Protein AF-X1CBN7-F1 (afdb_monomer)

Solvent-accessible surface area (backbone atoms only — not comparable to full-atom values): 16015 Å² total; per-residue (Å²): 115,59,46,69,67,60,44,50,51,28,45,76,69,66,39,45,84,63,24,50,60,50,42,51,58,36,41,55,52,32,34,72,73,62,30,77,88,26,56,74,30,20,51,42,36,32,53,46,13,53,43,28,44,74,72,65,39,55,64,64,14,49,58,26,35,69,60,13,46,65,47,47,59,77,43,40,75,62,33,66,76,33,68,71,52,33,54,51,51,49,51,50,52,54,53,49,42,48,54,32,48,58,32,50,78,65,73,34,32,76,83,69,72,45,61,35,65,66,52,42,53,39,55,52,52,65,62,61,47,71,62,64,42,56,63,49,39,57,48,48,52,52,56,27,72,76,34,69,75,49,34,55,49,53,49,54,38,52,54,39,51,52,52,43,53,53,50,49,52,52,50,54,52,51,59,38,51,57,79,91,75,43,56,68,66,65,48,48,53,48,46,52,51,42,54,51,46,52,54,55,38,48,54,48,50,52,49,43,39,72,77,37,44,70,58,38,50,65,71,59,66,74,70,79,51,67,73,62,52,22,75,74,40,54,88,93,36,63,51,76,47,80,50,61,41,81,62,35,24,40,36,39,42,42,37,28,68,78,79,67,48,73,47,78,43,92,37,17,40,69,54,51,50,50,54,53,53,51,54,52,51,62,64,50,64,72,64,70,73,79,77,79,82,128

Structure (mmCIF, N/CA/C/O backbone):
data_AF-X1CBN7-F1
#
_entry.id   AF-X1CBN7-F1
#
loop_
_atom_site.group_PDB
_atom_site.id
_atom_site.type_symbol
_atom_site.label_atom_id
_atom_site.label_alt_id
_atom_site.label_comp_id
_atom_site.label_asym_id
_atom_site.label_entity_id
_atom_site.label_seq_id
_atom_site.pdbx_PDB_ins_code
_atom_site.Cartn_x
_atom_site.Cartn_y
_atom_site.Cartn_z
_atom_site.occupancy
_atom_site.B_iso_or_equiv
_atom_site.auth_seq_id
_atom_site.auth_comp_id
_atom_site.auth_asym_id
_atom_site.auth_atom_id
_atom_site.pdbx_PDB_model_num
ATOM 1 N N . GLU A 1 1 ? -8.132 0.099 23.638 1.00 56.78 1 GLU A N 1
ATOM 2 C CA . GLU A 1 1 ? -9.195 -0.156 22.626 1.00 56.78 1 GLU A CA 1
ATOM 3 C C . GLU A 1 1 ? -8.818 0.257 21.199 1.00 56.78 1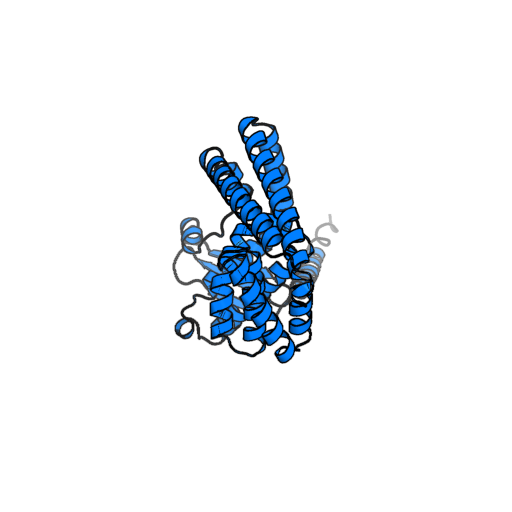 GLU A C 1
ATOM 5 O O . GLU A 1 1 ? -9.192 -0.437 20.266 1.00 56.78 1 GLU A O 1
ATOM 10 N N . LEU A 1 2 ? -8.055 1.337 20.992 1.00 78.00 2 LEU A N 1
ATOM 11 C CA . LEU A 1 2 ? -7.771 1.891 19.654 1.00 78.00 2 LEU A CA 1
ATOM 12 C C . LEU A 1 2 ? -6.494 1.327 19.002 1.00 78.00 2 LEU A C 1
ATOM 14 O O . LEU A 1 2 ? -5.752 2.053 18.340 1.00 78.00 2 LEU A O 1
ATOM 18 N N . ASN A 1 3 ? -6.212 0.040 19.223 1.00 83.88 3 ASN A N 1
ATOM 19 C CA . ASN A 1 3 ? -5.026 -0.616 18.675 1.00 83.88 3 ASN A CA 1
ATOM 20 C C . ASN A 1 3 ? -5.316 -1.142 17.247 1.00 83.88 3 ASN A C 1
ATOM 22 O O . ASN A 1 3 ? -6.212 -1.980 17.100 1.00 83.88 3 ASN A O 1
ATOM 26 N N . PRO A 1 4 ? -4.550 -0.719 16.218 1.00 88.50 4 PRO A N 1
ATOM 27 C CA . PRO A 1 4 ? -4.668 -1.219 14.844 1.00 88.50 4 PRO A CA 1
ATOM 28 C C . PRO A 1 4 ? -4.615 -2.748 14.713 1.00 88.50 4 PRO A C 1
ATOM 30 O O . PRO A 1 4 ? -5.284 -3.310 13.850 1.00 88.50 4 PRO A O 1
ATOM 33 N N . ASP A 1 5 ? -3.857 -3.435 15.573 1.00 88.06 5 ASP A N 1
ATOM 34 C CA . ASP A 1 5 ? -3.747 -4.898 15.549 1.00 88.06 5 ASP A CA 1
ATOM 35 C C . ASP A 1 5 ? -5.071 -5.577 15.914 1.00 88.06 5 ASP A C 1
ATOM 37 O O . ASP A 1 5 ? -5.473 -6.539 15.265 1.00 88.06 5 ASP A O 1
ATOM 41 N N . ILE A 1 6 ? -5.794 -5.042 16.903 1.00 90.25 6 ILE A N 1
ATOM 42 C CA . ILE A 1 6 ? -7.109 -5.567 17.302 1.00 90.25 6 ILE A CA 1
ATOM 43 C C . ILE A 1 6 ? -8.115 -5.370 16.166 1.00 90.25 6 ILE A C 1
ATOM 45 O O . ILE A 1 6 ? -8.866 -6.286 15.838 1.00 90.25 6 ILE A O 1
ATOM 49 N N . MET A 1 7 ? -8.097 -4.197 15.528 1.00 93.44 7 MET A N 1
ATOM 50 C CA . MET A 1 7 ? -8.965 -3.903 14.384 1.00 93.44 7 MET A CA 1
ATOM 51 C C . MET A 1 7 ? -8.688 -4.862 13.225 1.00 93.44 7 MET A C 1
ATOM 53 O O . MET A 1 7 ? -9.620 -5.441 12.673 1.00 93.44 7 MET A O 1
ATOM 57 N N . LEU A 1 8 ? -7.413 -5.089 12.896 1.00 93.38 8 LEU A N 1
ATOM 58 C CA . LEU A 1 8 ? -7.022 -6.034 11.853 1.00 93.38 8 LEU A CA 1
ATOM 59 C C . LEU A 1 8 ? -7.478 -7.464 12.173 1.00 93.38 8 LEU A C 1
ATOM 61 O O . LEU A 1 8 ? -7.977 -8.153 11.285 1.00 93.38 8 LEU A O 1
ATOM 65 N N . LEU A 1 9 ? -7.341 -7.904 13.427 1.00 93.31 9 LEU A N 1
ATOM 66 C CA . LEU A 1 9 ? -7.805 -9.223 13.865 1.00 93.31 9 LEU A CA 1
ATOM 67 C C . LEU A 1 9 ? -9.323 -9.373 13.718 1.00 93.31 9 LEU A C 1
ATOM 69 O O . LEU A 1 9 ? -9.775 -10.394 13.206 1.00 93.31 9 LEU A O 1
ATOM 73 N N . LEU A 1 10 ? -10.109 -8.360 14.102 1.00 95.19 10 LEU A N 1
ATOM 74 C CA . LEU A 1 10 ? -11.565 -8.371 13.915 1.00 95.19 10 LEU A CA 1
ATOM 75 C C . LEU A 1 10 ? -11.944 -8.463 12.433 1.00 95.19 10 LEU A C 1
ATOM 77 O O . LEU A 1 10 ? -12.804 -9.268 12.078 1.00 95.19 10 LEU A O 1
ATOM 81 N N . ILE A 1 11 ? -11.263 -7.704 11.565 1.00 95.56 11 ILE A N 1
ATOM 82 C CA . ILE A 1 11 ? -11.480 -7.763 10.112 1.00 95.56 11 ILE A CA 1
ATOM 83 C C . ILE A 1 11 ? -11.175 -9.167 9.580 1.00 95.56 11 ILE A C 1
ATOM 85 O O . ILE A 1 11 ? -11.999 -9.754 8.883 1.00 95.56 11 ILE A O 1
ATOM 89 N N . LYS A 1 12 ? -10.013 -9.733 9.930 1.00 92.69 12 LYS A N 1
ATOM 90 C CA . LYS A 1 12 ? -9.603 -11.071 9.472 1.00 92.69 12 LYS A CA 1
ATOM 91 C C . LYS A 1 12 ? -10.491 -12.188 10.030 1.00 92.69 12 LYS A C 1
ATOM 93 O O . LYS A 1 12 ? -10.646 -13.208 9.369 1.00 92.69 12 LYS A O 1
ATOM 98 N N . ALA A 1 13 ? -11.110 -11.984 11.191 1.00 95.19 13 ALA A N 1
ATOM 99 C CA . ALA A 1 13 ? -12.108 -12.887 11.760 1.00 95.19 13 ALA A CA 1
ATOM 100 C C . ALA A 1 13 ? -13.518 -12.716 11.155 1.00 95.19 13 ALA A C 1
ATOM 102 O O . ALA A 1 13 ? -14.444 -13.397 11.586 1.00 95.19 13 ALA A O 1
ATOM 103 N N . GLY A 1 14 ? -13.716 -11.792 10.205 1.00 95.12 14 GLY A N 1
ATOM 104 C CA . GLY A 1 14 ? -15.027 -11.506 9.614 1.00 95.12 14 GLY A CA 1
ATOM 105 C C . GLY A 1 14 ? -15.990 -10.755 10.542 1.00 95.12 14 GLY A C 1
ATOM 106 O O . GLY A 1 14 ? -17.154 -10.569 10.199 1.00 95.12 14 GLY A O 1
ATOM 107 N N . ARG A 1 15 ? -15.522 -10.271 11.699 1.00 96.81 15 ARG A N 1
ATOM 108 C CA . ARG A 1 15 ? -16.315 -9.525 12.694 1.00 96.81 15 ARG A CA 1
ATOM 109 C C . ARG A 1 15 ? -16.403 -8.045 12.310 1.00 96.81 15 ARG A C 1
ATOM 111 O O . ARG A 1 15 ? -15.990 -7.153 13.052 1.00 96.81 15 ARG A O 1
ATOM 118 N N . LEU A 1 16 ? -16.903 -7.782 11.103 1.00 96.00 16 LEU A N 1
ATOM 119 C CA . LEU A 1 16 ? -16.859 -6.461 10.463 1.00 96.00 16 LEU A CA 1
ATOM 120 C C . LEU A 1 16 ? -17.743 -5.424 11.171 1.00 96.00 16 LEU A C 1
ATOM 122 O O . LEU A 1 16 ? -17.411 -4.238 11.182 1.00 96.00 16 LEU A O 1
ATOM 126 N N . ASP A 1 17 ? -18.849 -5.864 11.772 1.00 93.94 17 ASP A N 1
ATOM 127 C CA . ASP A 1 17 ? -19.764 -4.998 12.527 1.00 93.94 17 ASP A CA 1
ATOM 128 C C . ASP A 1 17 ? -19.188 -4.549 13.871 1.00 93.94 17 ASP A C 1
ATOM 130 O O . ASP A 1 17 ? -19.546 -3.486 14.367 1.00 93.94 17 ASP A O 1
ATOM 134 N N . GLU A 1 18 ? -18.228 -5.298 14.415 1.00 93.94 18 GLU A N 1
ATOM 135 C CA . GLU A 1 18 ? -17.473 -4.900 15.605 1.00 93.94 18 GLU A CA 1
ATOM 136 C C . GLU A 1 18 ? -16.243 -4.060 15.243 1.00 93.94 18 GLU A C 1
ATOM 138 O O . GLU A 1 18 ? -15.880 -3.131 15.965 1.00 93.94 18 GLU A O 1
ATOM 143 N N . ALA A 1 19 ? -15.612 -4.348 14.101 1.00 95.31 19 ALA A N 1
ATOM 144 C CA . ALA A 1 19 ? -14.450 -3.606 13.626 1.00 95.31 19 ALA A CA 1
ATOM 145 C C . ALA A 1 19 ? -14.796 -2.150 13.272 1.00 95.31 19 ALA A C 1
ATOM 147 O O . ALA A 1 19 ? -14.081 -1.230 13.671 1.00 95.31 19 ALA A O 1
ATOM 148 N N . LEU A 1 20 ? -15.886 -1.923 12.530 1.00 93.88 20 LEU A N 1
ATOM 149 C CA . LEU A 1 20 ? -16.183 -0.611 11.948 1.00 93.88 20 LEU A CA 1
ATOM 150 C C . LEU A 1 20 ? -16.416 0.505 12.992 1.00 93.88 20 LEU A C 1
ATOM 152 O O . LEU A 1 20 ? -15.856 1.591 12.806 1.00 93.88 20 LEU A O 1
ATOM 156 N N . PRO A 1 21 ? -17.159 0.289 14.099 1.00 93.56 21 PRO A N 1
ATOM 157 C CA . PRO A 1 21 ? -17.297 1.292 15.156 1.00 93.56 21 PRO A CA 1
ATOM 158 C C . PRO A 1 21 ? -15.964 1.620 15.838 1.00 93.56 21 PRO A C 1
ATOM 160 O O . PRO A 1 21 ? -15.652 2.792 16.053 1.00 93.56 21 PRO A O 1
ATOM 163 N N . LEU A 1 22 ? -15.138 0.602 16.118 1.00 93.12 22 LEU A N 1
ATOM 164 C CA . LEU A 1 22 ? -13.814 0.790 16.721 1.00 93.12 22 LEU A CA 1
ATOM 165 C C . LEU A 1 22 ? -12.880 1.584 15.802 1.00 93.12 22 LEU A C 1
ATOM 167 O O . LEU A 1 22 ? -12.202 2.505 16.258 1.00 93.12 22 LEU A O 1
ATOM 171 N N . ILE A 1 23 ? -12.879 1.262 14.507 1.00 95.75 23 ILE A N 1
ATOM 172 C CA . ILE A 1 23 ? -12.106 1.974 13.484 1.00 95.75 23 ILE A CA 1
ATOM 173 C C . ILE A 1 23 ? -12.593 3.417 13.345 1.00 95.75 23 ILE A C 1
ATOM 175 O O . ILE A 1 23 ? -11.772 4.321 13.232 1.00 95.75 23 ILE A O 1
ATOM 179 N N . SER A 1 24 ? -13.905 3.657 13.391 1.00 94.62 24 SER A N 1
ATOM 180 C CA . SER A 1 24 ? -14.473 5.008 13.279 1.00 94.62 24 SER A CA 1
ATOM 181 C C . SER A 1 24 ? -14.059 5.887 14.461 1.00 94.62 24 SER A C 1
ATOM 183 O O . SER A 1 24 ? -13.507 6.967 14.250 1.00 94.62 24 SER A O 1
ATOM 185 N N . LYS A 1 25 ? -14.191 5.374 15.693 1.00 92.88 25 LYS A N 1
ATOM 186 C CA . LYS A 1 25 ? -13.717 6.041 16.918 1.00 92.88 25 LYS A CA 1
ATOM 187 C C . LYS A 1 25 ? -12.208 6.305 16.872 1.00 92.88 25 LYS A C 1
ATOM 189 O O . LYS A 1 25 ? -11.743 7.387 17.224 1.00 92.88 25 LYS A O 1
ATOM 194 N N . ALA A 1 26 ? -11.423 5.329 16.410 1.00 92.25 26 ALA A N 1
ATOM 195 C CA . ALA A 1 26 ? -9.984 5.507 16.245 1.00 92.25 26 ALA A CA 1
ATOM 196 C C . ALA A 1 26 ? -9.663 6.579 15.204 1.00 92.25 26 ALA A C 1
ATOM 198 O O . ALA A 1 26 ? -8.796 7.415 15.437 1.00 92.25 26 ALA A O 1
ATOM 199 N N . LEU A 1 27 ? -10.373 6.596 14.079 1.00 94.19 27 LEU A N 1
ATOM 200 C CA . LEU A 1 27 ? -10.124 7.544 13.006 1.00 94.19 27 LEU A CA 1
ATOM 201 C C . LEU A 1 27 ? -10.387 8.985 13.449 1.00 94.19 27 LEU A C 1
ATOM 203 O O . LEU A 1 27 ? -9.607 9.867 13.103 1.00 94.19 27 LEU A O 1
ATOM 207 N N . GLU A 1 28 ? -11.443 9.230 14.222 1.00 92.56 28 GLU A N 1
ATOM 208 C CA . GLU A 1 28 ? -11.735 10.549 14.798 1.00 92.56 28 GLU A CA 1
ATOM 209 C C . GLU A 1 28 ? -10.614 11.028 15.725 1.00 92.56 28 GLU A C 1
ATOM 211 O O . GLU A 1 28 ? -10.110 12.145 15.567 1.00 92.56 28 GLU A O 1
ATOM 216 N N . ASN A 1 29 ? -10.145 10.158 16.622 1.00 89.19 29 ASN A N 1
ATOM 217 C CA . ASN A 1 29 ? -9.039 10.481 17.520 1.00 89.19 29 ASN A CA 1
ATOM 218 C C . ASN A 1 29 ? -7.747 10.742 16.742 1.00 89.19 29 ASN A C 1
ATOM 220 O O . ASN A 1 29 ? -7.075 11.749 16.958 1.00 89.19 29 ASN A O 1
ATOM 224 N N . TYR A 1 30 ? -7.406 9.873 15.793 1.00 91.12 30 TYR A N 1
ATOM 225 C CA . TYR A 1 30 ? -6.171 10.011 15.027 1.00 91.12 30 TYR A CA 1
ATOM 226 C C . TYR A 1 30 ? -6.204 11.252 14.126 1.00 91.12 30 TYR A C 1
ATOM 228 O O . TYR A 1 30 ? -5.198 11.951 14.019 1.00 91.12 30 TYR A O 1
ATOM 236 N N . LYS A 1 31 ? -7.359 11.597 13.544 1.00 92.62 31 LYS A N 1
ATOM 237 C CA . LYS A 1 31 ? -7.531 12.858 12.808 1.00 92.62 31 LYS A CA 1
ATOM 238 C C . LYS A 1 31 ? -7.367 14.074 13.712 1.00 92.62 31 LYS A C 1
ATOM 240 O O . LYS A 1 31 ? -6.667 15.001 13.321 1.00 92.62 31 LYS A O 1
ATOM 245 N N . THR A 1 32 ? -7.971 14.055 14.899 1.00 89.38 32 THR A N 1
ATOM 246 C CA . THR A 1 32 ? -7.895 15.160 15.866 1.00 89.38 32 THR A CA 1
ATOM 247 C C . THR A 1 32 ? -6.461 15.407 16.321 1.00 89.38 32 THR A C 1
ATOM 249 O O . THR A 1 32 ? -5.989 16.540 16.303 1.00 89.38 32 THR A O 1
ATOM 252 N N . PHE A 1 33 ? -5.744 14.346 16.688 1.00 85.00 33 PHE A N 1
ATOM 253 C CA . PHE A 1 33 ? -4.394 14.471 17.228 1.00 85.00 33 PHE A CA 1
ATOM 254 C C . PHE A 1 33 ? -3.336 14.647 16.135 1.00 85.00 33 PHE A C 1
ATOM 256 O O . PHE A 1 33 ? -2.484 15.530 16.233 1.00 85.00 33 PHE A O 1
ATOM 263 N N . PHE A 1 34 ? -3.372 13.840 15.074 1.00 86.12 34 PHE A N 1
ATOM 264 C CA . PHE A 1 34 ? -2.290 13.797 14.089 1.00 86.12 34 PHE A CA 1
ATOM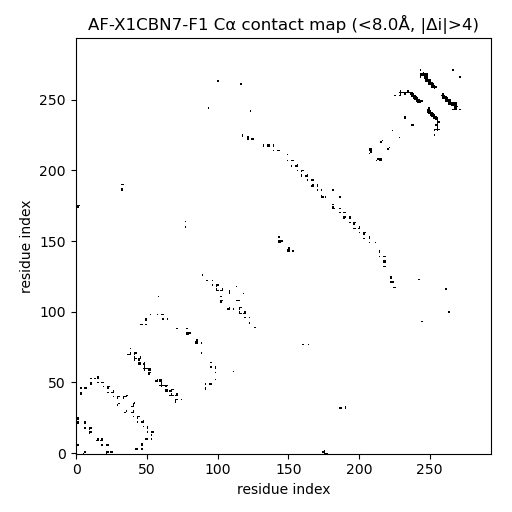 265 C C . PHE A 1 34 ? -2.588 14.524 12.773 1.00 86.12 34 PHE A C 1
ATOM 267 O O . PHE A 1 34 ? -1.649 14.888 12.059 1.00 86.12 34 PHE A O 1
ATOM 274 N N . GLY A 1 35 ? -3.862 14.734 12.439 1.00 89.31 35 GLY A N 1
ATOM 275 C CA . GLY A 1 35 ? -4.298 15.232 11.135 1.00 89.31 35 GLY A CA 1
ATOM 276 C C . GLY A 1 35 ? -4.467 14.130 10.081 1.00 89.31 35 GLY A C 1
ATOM 277 O O . GLY A 1 35 ? -4.098 12.970 10.283 1.00 89.31 35 GLY A O 1
ATOM 278 N N . VAL A 1 36 ? -5.050 14.499 8.937 1.00 89.00 36 VAL A N 1
ATOM 279 C CA . VAL A 1 36 ? -5.427 13.564 7.857 1.00 89.00 36 VAL A CA 1
ATOM 280 C C . VAL A 1 36 ? -4.233 13.006 7.078 1.00 89.00 36 VAL A C 1
ATOM 282 O O . VAL A 1 36 ? -4.257 11.842 6.697 1.00 89.00 36 VAL A O 1
ATOM 285 N N . ASP A 1 37 ? -3.161 13.785 6.931 1.00 88.38 37 ASP A N 1
ATOM 286 C CA . ASP A 1 37 ? -1.964 13.395 6.167 1.00 88.38 37 ASP A CA 1
ATOM 287 C C . ASP A 1 37 ? -0.935 12.618 7.008 1.00 88.38 37 ASP A C 1
ATOM 289 O O . ASP A 1 37 ? 0.219 12.403 6.610 1.00 88.38 37 ASP A O 1
ATOM 293 N N . HIS A 1 38 ? -1.308 12.237 8.234 1.00 89.44 38 HIS A N 1
ATOM 294 C CA . HIS A 1 38 ? -0.406 11.528 9.123 1.00 89.44 38 HIS A CA 1
ATOM 295 C C . HIS A 1 38 ? -0.416 10.014 8.848 1.00 89.44 38 HIS A C 1
ATOM 297 O O . HIS A 1 38 ? -1.488 9.430 8.723 1.00 89.44 38 HIS A O 1
ATOM 303 N N . PRO A 1 39 ? 0.745 9.333 8.843 1.00 89.25 39 PRO A N 1
ATOM 304 C CA . PRO A 1 39 ? 0.839 7.903 8.531 1.00 89.25 39 PRO A CA 1
ATOM 305 C C . PRO A 1 39 ? 0.047 7.013 9.484 1.00 89.25 39 PRO A C 1
ATOM 307 O O . PRO A 1 39 ? -0.561 6.042 9.056 1.00 89.25 39 PRO A O 1
ATOM 310 N N . LEU A 1 40 ? 0.001 7.383 10.767 1.00 89.38 40 LEU A N 1
ATOM 311 C CA . LEU A 1 40 ? -0.840 6.692 11.745 1.00 89.38 40 LEU A CA 1
ATOM 312 C C . LEU A 1 40 ? -2.333 6.832 11.408 1.00 89.38 40 LEU A C 1
ATOM 314 O O . LEU A 1 40 ? -3.081 5.875 11.549 1.00 89.38 40 LEU A O 1
ATOM 318 N N . THR A 1 41 ? -2.771 7.996 10.921 1.00 94.06 41 THR A N 1
ATOM 319 C CA . THR A 1 41 ? -4.153 8.196 10.458 1.00 94.06 41 THR A CA 1
ATOM 320 C C . THR A 1 41 ? -4.414 7.398 9.182 1.00 94.06 41 THR A C 1
ATOM 322 O O . THR A 1 41 ? -5.445 6.742 9.075 1.00 94.06 41 THR A O 1
ATOM 325 N N . ALA A 1 42 ? -3.464 7.392 8.242 1.00 95.81 42 ALA A N 1
ATOM 326 C CA . ALA A 1 42 ? -3.549 6.620 7.005 1.00 95.81 42 ALA A CA 1
ATOM 327 C C . ALA A 1 42 ? -3.664 5.106 7.259 1.00 95.81 42 ALA A C 1
ATOM 329 O O . ALA A 1 42 ? -4.404 4.429 6.555 1.00 95.81 42 ALA A O 1
ATOM 330 N N . GLU A 1 43 ? -3.003 4.579 8.293 1.00 94.50 43 GLU A N 1
ATOM 331 C CA . GLU A 1 43 ? -3.140 3.179 8.714 1.00 94.50 43 GLU A CA 1
ATOM 332 C C . GLU A 1 43 ? -4.577 2.850 9.156 1.00 94.50 43 GLU A C 1
ATOM 334 O O . GLU A 1 43 ? -5.135 1.835 8.739 1.00 94.50 43 GLU A O 1
ATOM 339 N N . ILE A 1 44 ? -5.223 3.737 9.922 1.00 96.00 44 ILE A N 1
ATOM 340 C CA . ILE A 1 44 ? -6.632 3.564 10.309 1.00 96.00 44 ILE A CA 1
ATOM 341 C C . ILE A 1 44 ? -7.568 3.692 9.096 1.00 96.00 44 ILE A C 1
ATOM 343 O O . ILE A 1 44 ? -8.529 2.931 8.980 1.00 96.00 44 ILE A O 1
ATOM 347 N N . ILE A 1 45 ? -7.281 4.607 8.163 1.00 97.69 45 ILE A N 1
ATOM 348 C CA . ILE A 1 45 ? -8.039 4.734 6.906 1.00 97.69 45 ILE A CA 1
ATOM 349 C C . ILE A 1 45 ? -7.922 3.442 6.079 1.00 97.69 45 ILE A C 1
ATOM 351 O O . ILE A 1 45 ? -8.933 2.949 5.592 1.00 97.69 45 ILE A O 1
ATOM 355 N N . ALA A 1 46 ? -6.734 2.839 5.979 1.00 97.56 46 ALA A N 1
ATOM 356 C CA . ALA A 1 46 ? -6.542 1.570 5.272 1.00 97.56 46 ALA A CA 1
ATOM 357 C C . ALA A 1 46 ? -7.299 0.402 5.934 1.00 97.56 46 ALA A C 1
ATOM 359 O O . ALA A 1 46 ? -7.879 -0.432 5.240 1.00 97.56 46 ALA A O 1
ATOM 360 N N . LEU A 1 47 ? -7.367 0.356 7.269 1.00 97.31 47 LEU A N 1
ATOM 361 C CA . LEU A 1 47 ? -8.194 -0.625 7.989 1.00 97.31 47 LEU A CA 1
ATOM 362 C C . LEU A 1 47 ? -9.691 -0.430 7.710 1.00 97.31 47 LEU A C 1
ATOM 364 O O . LEU A 1 47 ? -10.429 -1.405 7.533 1.00 97.31 47 LEU A O 1
ATOM 368 N N . ARG A 1 48 ? -10.146 0.824 7.626 1.00 97.81 48 ARG A N 1
ATOM 369 C CA . ARG A 1 48 ? -11.521 1.138 7.224 1.00 97.81 48 ARG A CA 1
ATOM 370 C C . ARG A 1 48 ? -11.791 0.692 5.788 1.00 97.81 48 ARG A C 1
ATOM 372 O O . ARG A 1 48 ? -12.803 0.038 5.550 1.00 97.81 48 ARG A O 1
ATOM 379 N N . ALA A 1 49 ? -10.845 0.929 4.880 1.00 98.12 49 ALA A N 1
ATOM 380 C CA . ALA A 1 49 ? -10.907 0.476 3.494 1.00 98.12 49 ALA A CA 1
ATOM 381 C C . ALA A 1 49 ? -11.076 -1.047 3.392 1.00 98.12 49 ALA A C 1
ATOM 383 O O . ALA A 1 49 ? -11.977 -1.527 2.707 1.00 98.12 49 ALA A O 1
ATOM 384 N N . MET A 1 50 ? -10.268 -1.811 4.137 1.00 97.44 50 MET A N 1
ATOM 385 C CA . MET A 1 50 ? -10.395 -3.271 4.223 1.00 97.44 50 MET A CA 1
ATOM 386 C C . MET A 1 50 ? -11.771 -3.700 4.738 1.00 97.44 50 MET A C 1
ATOM 388 O O . MET A 1 50 ? -12.354 -4.654 4.229 1.00 97.44 50 MET A O 1
ATOM 392 N N . THR A 1 51 ? -12.303 -2.994 5.738 1.00 97.50 51 THR A N 1
ATOM 393 C CA . THR A 1 51 ? -13.622 -3.297 6.310 1.00 97.50 51 THR A CA 1
ATOM 394 C C . THR A 1 51 ? -14.739 -3.043 5.296 1.00 97.50 51 THR A C 1
ATOM 396 O O . THR A 1 51 ? -15.614 -3.891 5.134 1.00 97.50 51 THR A O 1
ATOM 399 N N . HIS A 1 52 ? -14.692 -1.920 4.570 1.00 97.75 52 HIS A N 1
ATOM 400 C CA . HIS A 1 52 ? -15.625 -1.630 3.477 1.00 97.75 52 HIS A CA 1
ATOM 401 C C . HIS A 1 52 ? -15.523 -2.676 2.360 1.00 97.75 52 HIS A C 1
ATOM 403 O O . HIS A 1 52 ? -16.546 -3.210 1.934 1.00 97.75 52 HIS A O 1
ATOM 409 N N . ALA A 1 53 ? -14.304 -3.045 1.950 1.00 96.50 53 ALA A N 1
ATOM 410 C CA . ALA A 1 53 ? -14.081 -4.061 0.923 1.00 96.50 53 ALA A CA 1
ATOM 411 C C . ALA A 1 53 ? -14.678 -5.414 1.333 1.00 96.50 53 ALA A C 1
ATOM 413 O O . ALA A 1 53 ? -15.393 -6.036 0.549 1.00 96.50 53 ALA A O 1
ATOM 414 N N . ALA A 1 54 ? -14.456 -5.837 2.581 1.00 95.25 54 ALA A N 1
ATOM 415 C CA . ALA A 1 54 ? -15.002 -7.078 3.122 1.00 95.25 54 ALA A CA 1
ATOM 416 C C . ALA A 1 54 ? -16.541 -7.062 3.235 1.00 95.25 54 ALA A C 1
ATOM 418 O O . ALA A 1 54 ? -17.170 -8.108 3.100 1.00 95.25 54 ALA A O 1
ATOM 419 N N . LYS A 1 55 ? -17.157 -5.884 3.419 1.00 95.31 55 LYS A N 1
ATOM 420 C CA . LYS A 1 55 ? -18.619 -5.687 3.363 1.00 95.31 55 LYS A CA 1
ATOM 421 C C . LYS A 1 55 ? -19.179 -5.581 1.935 1.00 95.31 55 LYS A C 1
ATOM 423 O O . LYS A 1 55 ? -20.390 -5.469 1.769 1.00 95.31 55 LYS A O 1
ATOM 428 N N . GLY A 1 56 ? -18.329 -5.601 0.905 1.00 94.88 56 GLY A N 1
ATOM 429 C CA . GLY A 1 56 ? -18.725 -5.432 -0.498 1.00 94.88 56 GLY A CA 1
ATOM 430 C C . GLY A 1 56 ? -18.919 -3.974 -0.937 1.00 94.88 56 GLY A C 1
ATOM 431 O O . GLY A 1 56 ? -19.275 -3.720 -2.088 1.00 94.88 56 GLY A O 1
ATOM 432 N N . ASP A 1 57 ? -18.642 -3.011 -0.059 1.00 96.25 57 ASP A N 1
ATOM 433 C CA . ASP A 1 57 ? -18.721 -1.577 -0.330 1.00 96.25 57 ASP A CA 1
ATOM 434 C C . ASP A 1 57 ? -17.451 -1.097 -1.048 1.00 96.25 57 ASP A C 1
ATOM 436 O O . ASP A 1 57 ? -16.539 -0.495 -0.474 1.00 96.25 57 ASP A O 1
ATOM 440 N N . LYS A 1 58 ? -17.370 -1.433 -2.339 1.00 96.75 58 LYS A N 1
ATOM 441 C CA . LYS A 1 58 ? -16.181 -1.186 -3.166 1.00 96.75 58 LYS A CA 1
ATOM 442 C C . LYS A 1 58 ? -15.848 0.300 -3.319 1.00 96.75 58 LYS A C 1
ATOM 444 O O . LYS A 1 58 ? -14.672 0.624 -3.441 1.00 96.75 58 LYS A O 1
ATOM 449 N N . GLN A 1 59 ? -16.847 1.189 -3.308 1.00 97.31 59 GLN A N 1
ATOM 450 C CA . GLN A 1 59 ? -16.618 2.624 -3.515 1.00 97.31 59 GLN A CA 1
ATOM 451 C C . GLN A 1 59 ? -15.904 3.235 -2.313 1.00 97.31 59 GLN A C 1
ATOM 453 O O . GLN A 1 59 ? -14.833 3.814 -2.475 1.00 97.31 59 GLN A O 1
ATOM 458 N N . ASN A 1 60 ? -16.441 3.046 -1.104 1.00 97.56 60 ASN A N 1
ATOM 459 C CA . ASN A 1 60 ? -15.797 3.579 0.096 1.00 97.56 60 ASN A CA 1
ATOM 460 C C . ASN A 1 60 ? -14.438 2.915 0.348 1.00 97.56 60 ASN A C 1
ATOM 462 O O . ASN A 1 60 ? -13.498 3.578 0.784 1.00 97.56 60 ASN A O 1
ATOM 466 N N . ALA A 1 61 ? -14.298 1.627 0.015 1.00 98.19 61 ALA A N 1
ATOM 467 C CA . ALA A 1 61 ? -13.010 0.950 0.077 1.00 98.19 61 ALA A CA 1
ATOM 468 C C . ALA A 1 61 ? -11.968 1.588 -0.856 1.00 98.19 61 ALA A C 1
ATOM 470 O O . ALA A 1 61 ? -10.842 1.850 -0.432 1.00 98.19 61 ALA A O 1
ATOM 471 N N . LEU A 1 62 ? -12.338 1.866 -2.109 1.00 98.00 62 LEU A N 1
ATOM 472 C CA . LEU A 1 62 ? -11.451 2.496 -3.086 1.00 98.00 62 LEU A CA 1
ATOM 473 C C . LEU A 1 62 ? -11.082 3.927 -2.673 1.00 98.00 62 LEU A C 1
ATOM 475 O O . LEU A 1 62 ? -9.912 4.309 -2.738 1.00 98.00 62 LEU A O 1
ATOM 479 N N . ASP A 1 63 ? -12.052 4.705 -2.198 1.00 97.38 63 ASP A N 1
ATOM 480 C CA . ASP A 1 63 ? -11.833 6.077 -1.734 1.00 97.38 63 ASP A CA 1
ATOM 481 C C . ASP A 1 63 ? -10.882 6.129 -0.530 1.00 97.38 63 ASP A C 1
ATOM 483 O O . ASP A 1 63 ? -10.051 7.033 -0.424 1.00 97.38 63 ASP A O 1
ATOM 487 N N . ASP A 1 64 ? -10.982 5.167 0.386 1.00 98.00 64 ASP A N 1
ATOM 488 C CA . ASP A 1 64 ? -10.099 5.099 1.546 1.00 98.00 64 ASP A CA 1
ATOM 489 C C . ASP A 1 64 ? -8.700 4.596 1.175 1.00 98.00 64 ASP A C 1
ATOM 491 O O . ASP A 1 64 ? -7.707 5.200 1.591 1.00 98.00 64 ASP A O 1
ATOM 495 N N . PHE A 1 65 ? -8.585 3.548 0.352 1.00 98.00 65 PHE A N 1
ATOM 496 C CA . PHE A 1 65 ? -7.279 3.074 -0.113 1.00 98.00 65 PHE A CA 1
ATOM 497 C C . PHE A 1 65 ? -6.544 4.131 -0.942 1.00 98.00 65 PHE A C 1
ATOM 499 O O . PHE A 1 65 ? -5.357 4.358 -0.706 1.00 98.00 65 PHE A O 1
ATOM 506 N N . SER A 1 66 ? -7.233 4.829 -1.850 1.00 95.56 66 SER A N 1
ATOM 507 C CA . SER A 1 66 ? -6.633 5.887 -2.677 1.00 95.56 66 SER A CA 1
ATOM 508 C C . SER A 1 66 ? -6.108 7.070 -1.853 1.00 95.56 66 SER A C 1
ATOM 510 O O . SER A 1 66 ? -5.114 7.688 -2.233 1.00 95.56 66 SER A O 1
ATOM 512 N N . LYS A 1 67 ? -6.707 7.351 -0.687 1.00 95.75 67 LYS A N 1
ATOM 513 C CA . LYS A 1 67 ? -6.212 8.356 0.271 1.00 95.75 67 LYS A CA 1
ATOM 514 C C . LYS A 1 67 ? -5.060 7.833 1.126 1.00 95.75 67 LYS A C 1
ATOM 516 O O . LYS A 1 67 ? -4.069 8.533 1.326 1.00 95.75 67 LYS A O 1
ATOM 521 N N . ALA A 1 68 ? -5.183 6.617 1.654 1.00 96.88 68 ALA A N 1
ATOM 522 C CA . ALA A 1 68 ? -4.216 6.062 2.595 1.00 96.88 68 ALA A CA 1
ATOM 523 C C . ALA A 1 68 ? -2.902 5.652 1.920 1.00 96.88 68 ALA A C 1
ATOM 525 O O . ALA A 1 68 ? -1.819 5.905 2.456 1.00 96.88 68 ALA A O 1
ATOM 526 N N . MET A 1 69 ? -2.983 5.016 0.750 1.00 94.56 69 MET A N 1
ATOM 527 C CA . MET A 1 69 ? -1.839 4.348 0.138 1.00 94.56 69 MET A CA 1
ATOM 528 C C . MET A 1 69 ? -0.693 5.313 -0.204 1.00 94.56 69 MET A C 1
ATOM 530 O O . MET A 1 69 ? 0.431 5.025 0.204 1.00 94.56 69 MET A O 1
ATOM 534 N N . PRO A 1 70 ? -0.913 6.496 -0.816 1.00 92.31 70 PRO A N 1
ATOM 535 C CA . PRO A 1 70 ? 0.173 7.445 -1.080 1.00 92.31 70 PRO A CA 1
ATOM 536 C C . PRO A 1 70 ? 0.937 7.880 0.183 1.00 92.31 70 PRO A C 1
ATOM 538 O O . PRO A 1 70 ? 2.161 8.023 0.155 1.00 92.31 70 PRO A O 1
ATOM 541 N N . ILE A 1 71 ? 0.234 8.049 1.311 1.00 93.00 71 ILE A N 1
ATOM 542 C CA . ILE A 1 71 ? 0.838 8.436 2.596 1.00 93.00 71 ILE A CA 1
ATOM 543 C C . ILE A 1 71 ? 1.686 7.286 3.150 1.00 93.00 71 ILE A C 1
ATOM 545 O O . ILE A 1 71 ? 2.823 7.504 3.572 1.00 93.00 71 ILE A O 1
ATOM 549 N N . LEU A 1 72 ? 1.150 6.063 3.133 1.00 91.56 72 LEU A N 1
ATOM 550 C CA . LEU A 1 72 ? 1.852 4.875 3.622 1.00 91.56 72 LEU A CA 1
ATOM 551 C C . LEU A 1 72 ? 3.089 4.561 2.769 1.00 91.56 72 LEU A C 1
ATOM 553 O O . LEU A 1 72 ? 4.145 4.241 3.311 1.00 91.56 72 LEU A O 1
ATOM 557 N N . LEU A 1 73 ? 2.995 4.738 1.450 1.00 87.31 73 LEU A N 1
ATOM 558 C CA . LEU A 1 73 ? 4.110 4.545 0.523 1.00 87.31 73 LEU A CA 1
ATOM 559 C C . LEU A 1 73 ? 5.262 5.515 0.770 1.00 87.31 73 LEU A C 1
ATOM 561 O O . LEU A 1 73 ? 6.423 5.111 0.729 1.00 87.31 73 LEU A O 1
ATOM 565 N N . LYS A 1 74 ? 4.966 6.773 1.108 1.00 84.56 74 LYS A N 1
ATOM 566 C CA . LYS A 1 74 ? 5.998 7.764 1.449 1.00 84.56 74 LYS A CA 1
ATOM 567 C C . LYS A 1 74 ? 6.796 7.390 2.706 1.00 84.56 74 LYS A C 1
ATOM 569 O O . LYS A 1 74 ? 7.932 7.828 2.879 1.00 84.56 74 LYS A O 1
ATOM 574 N N . GLU A 1 75 ? 6.221 6.578 3.587 1.00 83.12 75 GLU A N 1
ATOM 575 C CA . GLU A 1 75 ? 6.818 6.178 4.868 1.00 83.12 75 GLU A CA 1
ATOM 576 C C . GLU A 1 75 ? 7.318 4.730 4.852 1.00 83.12 75 GLU A C 1
ATOM 578 O O . GLU A 1 75 ? 7.671 4.174 5.895 1.00 83.12 75 GLU A O 1
ATOM 583 N N . ARG A 1 76 ? 7.390 4.122 3.663 1.00 78.38 76 ARG A N 1
ATOM 584 C CA . ARG A 1 76 ? 7.773 2.726 3.462 1.00 78.38 76 ARG A CA 1
ATOM 585 C C . ARG A 1 76 ? 9.061 2.343 4.186 1.00 78.38 76 ARG A C 1
ATOM 587 O O . ARG A 1 76 ? 9.083 1.313 4.846 1.00 78.38 76 ARG A O 1
ATOM 594 N N . THR A 1 77 ? 10.103 3.172 4.129 1.00 74.62 77 THR A N 1
ATOM 595 C CA . THR A 1 77 ? 11.382 2.892 4.807 1.00 74.62 77 THR A CA 1
ATOM 596 C C . THR A 1 77 ? 11.211 2.679 6.314 1.00 74.62 77 THR A C 1
ATOM 598 O O . THR A 1 77 ? 11.832 1.791 6.889 1.00 74.62 77 THR A O 1
ATOM 601 N N . GLU A 1 78 ? 10.352 3.462 6.973 1.00 74.56 78 GLU A N 1
ATOM 602 C CA . GLU A 1 78 ? 10.058 3.263 8.396 1.00 74.56 78 GLU A CA 1
ATOM 603 C C . GLU A 1 78 ? 9.251 1.982 8.618 1.00 74.56 78 GLU A C 1
ATOM 605 O O . GLU A 1 78 ? 9.556 1.197 9.518 1.00 74.56 78 GLU A O 1
ATOM 610 N N . ILE A 1 79 ? 8.231 1.767 7.786 1.00 77.38 79 ILE A N 1
ATOM 611 C CA . ILE A 1 79 ? 7.361 0.591 7.850 1.00 77.38 79 ILE A CA 1
ATOM 612 C C . ILE A 1 79 ? 8.185 -0.695 7.706 1.00 77.38 79 ILE A C 1
ATOM 614 O O . ILE A 1 79 ? 7.984 -1.635 8.468 1.00 77.38 79 ILE A O 1
ATOM 618 N N . GLU A 1 80 ? 9.142 -0.738 6.780 1.00 75.25 80 GLU A N 1
ATOM 619 C CA . GLU A 1 80 ? 9.971 -1.916 6.517 1.00 75.25 80 GLU A CA 1
ATOM 620 C C . GLU A 1 80 ? 10.918 -2.283 7.663 1.00 75.25 80 GLU A C 1
ATOM 622 O O . GLU A 1 80 ? 11.225 -3.466 7.837 1.00 75.25 80 GLU A O 1
ATOM 627 N N . ASN A 1 81 ? 11.334 -1.296 8.461 1.00 71.94 81 ASN A N 1
ATOM 628 C CA . ASN A 1 81 ? 12.199 -1.484 9.626 1.00 71.94 81 ASN A CA 1
ATOM 629 C C . ASN A 1 81 ? 11.441 -1.981 10.871 1.00 71.94 81 ASN A C 1
ATOM 631 O O . ASN A 1 81 ? 12.065 -2.362 11.860 1.00 71.94 81 ASN A O 1
ATOM 635 N N . ASN A 1 82 ? 10.106 -2.010 10.836 1.00 78.50 82 ASN A N 1
ATOM 636 C CA . ASN A 1 82 ? 9.259 -2.486 11.925 1.00 78.50 82 ASN A CA 1
ATOM 637 C C . ASN A 1 82 ? 8.426 -3.688 11.454 1.00 78.50 82 ASN A C 1
ATOM 639 O O . ASN A 1 82 ? 7.491 -3.538 10.672 1.00 78.50 82 ASN A O 1
ATOM 643 N N . TYR A 1 83 ? 8.749 -4.892 11.939 1.00 80.75 83 TYR A N 1
ATOM 644 C CA . TYR A 1 83 ? 8.143 -6.126 11.426 1.00 80.75 83 TYR A CA 1
ATOM 645 C C . TYR A 1 83 ? 6.600 -6.162 11.517 1.00 80.75 83 TYR A C 1
ATOM 647 O O . TYR A 1 83 ? 5.975 -6.431 10.488 1.00 80.75 83 TYR A O 1
ATOM 655 N N . PRO A 1 84 ? 5.952 -5.837 12.657 1.00 83.69 84 PRO A N 1
ATOM 656 C CA . PRO A 1 84 ? 4.491 -5.734 12.715 1.00 83.69 84 PRO A CA 1
ATOM 657 C C . PRO A 1 84 ? 3.901 -4.754 11.691 1.00 83.69 84 PRO A C 1
ATOM 659 O O . PRO A 1 84 ? 3.008 -5.131 10.931 1.00 83.69 84 PRO A O 1
ATOM 662 N N . LYS A 1 85 ? 4.436 -3.526 11.597 1.00 84.44 85 LYS A N 1
ATOM 663 C CA . LYS A 1 85 ? 3.968 -2.527 10.617 1.00 84.44 85 LYS A CA 1
ATOM 664 C C . LYS A 1 85 ? 4.151 -3.016 9.183 1.00 84.44 85 LYS A C 1
ATOM 666 O O . LYS A 1 85 ? 3.244 -2.866 8.370 1.00 84.44 85 LYS A O 1
ATOM 671 N N . LYS A 1 86 ? 5.289 -3.643 8.878 1.00 86.38 86 LYS A N 1
ATOM 672 C CA . LYS A 1 86 ? 5.569 -4.244 7.570 1.00 86.38 86 LYS A CA 1
ATOM 673 C C . LYS A 1 86 ? 4.524 -5.289 7.191 1.00 86.38 86 LYS A C 1
ATOM 675 O O . LYS A 1 86 ? 4.058 -5.298 6.054 1.00 86.38 86 LYS A O 1
ATOM 680 N N . MET A 1 87 ? 4.156 -6.161 8.128 1.00 86.75 87 MET A N 1
ATOM 681 C CA . MET A 1 87 ? 3.137 -7.184 7.894 1.00 86.75 87 MET A CA 1
ATOM 682 C C . MET A 1 87 ? 1.763 -6.559 7.639 1.00 86.75 87 MET A C 1
ATOM 684 O O . MET A 1 87 ? 1.106 -6.930 6.669 1.00 86.75 87 MET A O 1
ATOM 688 N N . ARG A 1 88 ? 1.351 -5.565 8.438 1.00 89.81 88 ARG A N 1
ATOM 689 C CA . ARG A 1 88 ? 0.084 -4.843 8.220 1.00 89.81 88 ARG A CA 1
ATOM 690 C C . ARG A 1 88 ? 0.054 -4.107 6.887 1.00 89.81 88 ARG A C 1
ATOM 692 O O . ARG A 1 88 ? -0.898 -4.260 6.132 1.00 89.81 88 ARG A O 1
ATOM 699 N N . PHE A 1 89 ? 1.127 -3.395 6.556 1.00 91.19 89 PHE A N 1
ATOM 700 C CA . PHE A 1 89 ? 1.265 -2.718 5.271 1.00 91.19 89 PHE A CA 1
ATOM 701 C C . PHE A 1 89 ? 1.133 -3.689 4.097 1.00 91.19 89 PHE A C 1
ATOM 703 O O . PHE A 1 89 ? 0.409 -3.412 3.145 1.00 91.19 89 PHE A O 1
ATOM 710 N N . ARG A 1 90 ? 1.759 -4.867 4.190 1.00 89.69 90 ARG A N 1
ATOM 711 C CA . ARG A 1 90 ? 1.598 -5.915 3.182 1.00 89.69 90 ARG A CA 1
ATOM 712 C C . ARG A 1 90 ? 0.137 -6.347 3.031 1.00 89.69 90 ARG A C 1
ATOM 714 O O . ARG A 1 90 ? -0.319 -6.469 1.900 1.00 89.69 90 ARG A O 1
ATOM 721 N N . PHE A 1 91 ? -0.598 -6.526 4.131 1.00 90.81 91 PHE A N 1
ATOM 722 C CA . PHE A 1 91 ? -2.032 -6.817 4.058 1.00 90.81 91 PHE A CA 1
ATOM 723 C C . PHE A 1 91 ? -2.818 -5.690 3.383 1.00 90.81 91 PHE A C 1
ATOM 725 O O . PHE A 1 91 ? -3.655 -5.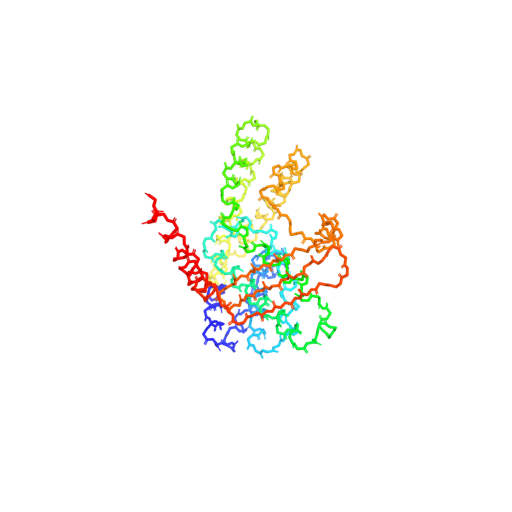982 2.539 1.00 90.81 91 PHE A O 1
ATOM 732 N N . PHE A 1 92 ? -2.529 -4.419 3.682 1.00 94.88 92 PHE A N 1
ATOM 733 C CA . PHE A 1 92 ? -3.199 -3.292 3.021 1.00 94.88 92 PHE A CA 1
ATOM 734 C C . PHE A 1 92 ? -3.000 -3.317 1.507 1.00 94.88 92 PHE A C 1
ATOM 736 O O . PHE A 1 92 ? -3.954 -3.121 0.760 1.00 94.88 92 PHE A O 1
ATOM 743 N N . VAL A 1 93 ? -1.775 -3.586 1.050 1.00 93.75 93 VAL A N 1
ATOM 744 C CA . VAL A 1 93 ? -1.477 -3.664 -0.383 1.00 93.75 93 VAL A CA 1
ATOM 745 C C . VAL A 1 93 ? -2.153 -4.875 -1.028 1.00 93.75 93 VAL A C 1
ATOM 747 O O . VAL A 1 93 ? -2.739 -4.731 -2.096 1.00 93.75 93 VAL A O 1
ATOM 750 N N . GLU A 1 94 ? -2.107 -6.053 -0.398 1.00 92.06 94 GLU A N 1
ATOM 751 C CA . GLU A 1 94 ? -2.737 -7.269 -0.937 1.00 92.06 94 GLU A CA 1
ATOM 752 C C . GLU A 1 94 ? -4.270 -7.133 -1.036 1.00 92.06 94 GLU A C 1
ATOM 754 O O . GLU A 1 94 ? -4.850 -7.503 -2.056 1.00 92.06 94 GLU A O 1
ATOM 759 N N . GLU A 1 95 ? -4.930 -6.538 -0.039 1.00 95.19 95 GLU A N 1
ATOM 760 C CA . GLU A 1 95 ? -6.380 -6.288 -0.091 1.00 95.19 95 GLU A CA 1
ATOM 761 C C . GLU A 1 95 ? -6.744 -5.205 -1.114 1.00 95.19 95 GLU A C 1
ATOM 763 O O . GLU A 1 95 ? -7.750 -5.332 -1.814 1.00 95.19 95 GLU A O 1
ATOM 768 N N . TYR A 1 96 ? -5.918 -4.163 -1.262 1.00 97.31 96 TYR A N 1
ATOM 769 C CA . TYR A 1 96 ? -6.156 -3.146 -2.285 1.00 97.31 96 TYR A CA 1
ATOM 770 C C . TYR A 1 96 ? -5.999 -3.727 -3.699 1.00 97.31 96 TYR A C 1
ATOM 772 O O . TYR A 1 96 ? -6.846 -3.504 -4.562 1.00 97.31 96 TYR A O 1
ATOM 780 N N . LEU A 1 97 ? -4.977 -4.559 -3.921 1.00 96.06 97 LEU A N 1
ATOM 781 C CA . LEU A 1 97 ? -4.793 -5.304 -5.168 1.00 96.06 97 LEU A CA 1
ATOM 782 C C . LEU A 1 97 ? -5.989 -6.208 -5.482 1.00 96.06 97 LEU A C 1
ATOM 784 O O . LEU A 1 97 ? -6.421 -6.285 -6.637 1.00 96.06 97 LEU A O 1
ATOM 788 N N . LYS A 1 98 ? -6.550 -6.879 -4.472 1.00 95.31 98 LYS A N 1
ATOM 789 C CA . LYS A 1 98 ? -7.759 -7.692 -4.630 1.00 95.31 98 LYS A CA 1
ATOM 790 C C . LYS A 1 98 ? -8.959 -6.836 -5.040 1.00 95.31 98 LYS A C 1
ATOM 792 O O . LYS A 1 98 ? -9.619 -7.166 -6.021 1.00 95.31 98 LYS A O 1
ATOM 797 N N . LEU A 1 99 ? -9.186 -5.703 -4.371 1.00 97.31 99 LEU A N 1
ATOM 798 C CA . LEU A 1 99 ? -10.254 -4.763 -4.726 1.00 97.31 99 LEU A CA 1
ATOM 799 C C . LEU A 1 99 ? -10.141 -4.291 -6.184 1.00 97.31 99 LEU A C 1
ATOM 801 O O . LEU A 1 99 ? -11.125 -4.339 -6.921 1.00 97.31 99 LEU A O 1
ATOM 805 N N . LEU A 1 100 ? -8.944 -3.880 -6.614 1.00 97.50 100 LEU A N 1
ATOM 806 C CA . LEU A 1 100 ? -8.683 -3.460 -7.994 1.00 97.50 100 LEU A CA 1
ATOM 807 C C . LEU A 1 100 ? -8.928 -4.606 -8.986 1.00 97.50 100 LEU A C 1
ATOM 809 O O . LEU A 1 100 ? -9.564 -4.404 -10.018 1.00 97.50 100 LEU A O 1
ATOM 813 N N . SER A 1 101 ? -8.509 -5.826 -8.643 1.00 95.94 101 SER A N 1
ATOM 814 C CA . SER A 1 101 ? -8.763 -7.024 -9.460 1.00 95.94 101 SER A CA 1
ATOM 815 C C . SER A 1 101 ? -10.252 -7.303 -9.626 1.00 95.94 101 SER A C 1
ATOM 817 O O . SER A 1 101 ? -10.700 -7.649 -10.717 1.00 95.94 101 SER A O 1
ATOM 819 N N . ASP A 1 102 ? -11.027 -7.144 -8.554 1.00 95.62 102 ASP A N 1
ATOM 820 C CA . ASP A 1 102 ? -12.471 -7.364 -8.561 1.00 95.62 102 ASP A CA 1
ATOM 821 C C . ASP A 1 102 ? -13.225 -6.274 -9.334 1.00 95.62 102 ASP A C 1
ATOM 823 O O . ASP A 1 102 ? -14.332 -6.519 -9.817 1.00 95.62 102 ASP A O 1
ATOM 827 N N . ILE A 1 103 ? -12.675 -5.059 -9.414 1.00 96.81 103 ILE A N 1
ATOM 828 C CA . ILE A 1 103 ? -13.194 -3.975 -10.260 1.00 96.81 103 ILE A CA 1
ATOM 829 C C . ILE A 1 103 ? -12.875 -4.266 -11.731 1.00 96.81 103 ILE A C 1
ATOM 831 O O . ILE A 1 103 ? -13.778 -4.200 -12.569 1.00 96.81 103 ILE A O 1
ATOM 835 N N . TYR A 1 104 ? -11.630 -4.659 -12.019 1.00 96.06 104 TYR A N 1
ATOM 836 C CA . TYR A 1 104 ? -11.155 -5.019 -13.356 1.00 96.06 104 TYR A CA 1
ATOM 837 C C . TYR A 1 104 ? -11.958 -6.180 -13.954 1.00 96.06 104 TYR A C 1
ATOM 839 O O . TYR A 1 104 ? -12.587 -6.034 -14.997 1.00 96.06 104 TYR A O 1
ATOM 847 N N . LYS A 1 105 ? -12.039 -7.317 -13.247 1.00 95.00 105 LYS A N 1
ATOM 848 C CA . LYS A 1 105 ? -12.769 -8.516 -13.703 1.00 95.00 105 LYS A CA 1
ATOM 849 C C . LYS A 1 105 ? -14.262 -8.268 -13.927 1.00 95.00 105 LYS A C 1
ATOM 851 O O . LYS A 1 105 ? -14.890 -8.977 -14.706 1.00 95.00 105 LYS A O 1
ATOM 856 N N . ALA A 1 106 ? -14.837 -7.287 -13.231 1.00 95.69 106 ALA A N 1
ATOM 857 C CA . ALA A 1 106 ? -16.236 -6.907 -13.381 1.00 95.69 106 ALA A CA 1
ATOM 858 C C . ALA A 1 106 ? -16.476 -5.884 -14.508 1.00 95.69 106 ALA A C 1
ATOM 860 O O . ALA A 1 106 ? -17.629 -5.507 -14.713 1.00 95.69 106 ALA A O 1
ATOM 861 N N . ASN A 1 107 ? -15.430 -5.422 -15.207 1.00 96.00 107 ASN A N 1
ATOM 862 C CA . ASN A 1 107 ? -15.477 -4.336 -16.191 1.00 96.00 107 ASN A CA 1
ATOM 863 C C . ASN A 1 107 ? -16.088 -3.040 -15.623 1.00 96.00 107 ASN A C 1
ATOM 865 O O . ASN A 1 107 ? -16.892 -2.379 -16.277 1.00 96.00 107 ASN A O 1
ATOM 869 N N . LYS A 1 108 ? -15.746 -2.687 -14.373 1.00 96.69 108 LYS A N 1
ATOM 870 C CA . LYS A 1 108 ? -16.302 -1.513 -13.667 1.00 96.69 108 LYS A CA 1
ATOM 871 C C . LYS A 1 108 ? -15.311 -0.361 -13.488 1.00 96.69 108 LYS A C 1
ATOM 873 O O . LYS A 1 108 ? -15.583 0.563 -12.729 1.00 96.69 108 LYS A O 1
ATOM 878 N N . GLU A 1 109 ? -14.173 -0.390 -14.170 1.00 96.06 109 GLU A N 1
ATOM 879 C CA . GLU A 1 109 ? -13.131 0.642 -14.064 1.00 96.06 109 GLU A CA 1
ATOM 880 C C . GLU A 1 109 ? -13.656 2.059 -14.343 1.00 96.06 109 GLU A C 1
ATOM 882 O O . GLU A 1 109 ? -13.358 2.978 -13.582 1.00 96.06 109 GLU A O 1
ATOM 887 N N . GLU A 1 110 ? -14.521 2.228 -15.350 1.00 96.06 110 GLU A N 1
ATOM 888 C CA . GLU A 1 110 ? -15.153 3.519 -15.661 1.00 96.06 110 GLU A CA 1
ATOM 889 C C . GLU A 1 110 ? -16.074 4.000 -14.529 1.00 96.06 110 GLU A C 1
ATOM 891 O O . GLU A 1 110 ? -15.999 5.157 -14.112 1.00 96.06 110 GLU A O 1
ATOM 896 N N . GLN A 1 111 ? -16.891 3.098 -13.970 1.00 96.00 111 GLN A N 1
ATOM 897 C CA . GLN A 1 111 ? -17.784 3.400 -12.846 1.00 96.00 111 GLN A CA 1
ATOM 898 C C . GLN A 1 111 ? -16.997 3.904 -11.629 1.00 96.00 111 GLN A C 1
ATOM 900 O O . GLN A 1 111 ? -17.404 4.867 -10.981 1.00 96.00 111 GLN A O 1
ATOM 905 N N . PHE A 1 112 ? -15.877 3.248 -11.326 1.00 95.50 112 PHE A N 1
ATOM 906 C CA . PHE A 1 112 ? -15.033 3.561 -10.175 1.00 95.50 112 PHE A CA 1
ATOM 907 C C . PHE A 1 112 ? -13.945 4.605 -10.478 1.00 95.50 112 PHE A C 1
ATOM 909 O O . PHE A 1 112 ? -13.211 4.992 -9.570 1.00 95.50 112 PHE A O 1
ATOM 916 N N . LYS A 1 113 ? -13.850 5.086 -11.727 1.00 96.00 113 LYS A N 1
ATOM 917 C CA . LYS A 1 113 ? -12.854 6.061 -12.208 1.00 96.00 113 LYS A CA 1
ATOM 918 C C . LYS A 1 113 ? -11.415 5.676 -11.851 1.00 96.00 113 LYS A C 1
ATOM 920 O O . LYS A 1 113 ? -10.626 6.515 -11.416 1.00 96.00 113 LYS A O 1
ATOM 925 N N . VAL A 1 114 ? -11.078 4.402 -12.028 1.00 96.00 114 VAL A N 1
ATOM 926 C CA . VAL A 1 114 ? -9.761 3.852 -11.692 1.00 96.00 114 VAL A CA 1
ATOM 927 C C . VAL A 1 114 ? -9.232 3.002 -12.838 1.00 96.00 114 VAL A C 1
ATOM 929 O O . VAL A 1 114 ? -9.962 2.189 -13.390 1.00 96.00 114 VAL A O 1
ATOM 932 N N . ASP A 1 115 ? -7.953 3.173 -13.169 1.00 95.88 115 ASP A N 1
ATOM 933 C CA . ASP A 1 115 ? -7.206 2.230 -14.005 1.00 95.88 115 ASP A CA 1
ATOM 934 C C . ASP A 1 115 ? -6.627 1.153 -13.082 1.00 95.88 115 ASP A C 1
ATOM 936 O O . ASP A 1 115 ? -5.590 1.345 -12.433 1.00 95.88 115 ASP A O 1
ATOM 940 N N . ALA A 1 116 ? -7.347 0.041 -12.950 1.00 96.50 116 ALA A N 1
ATOM 941 C CA . ALA A 1 116 ? -6.990 -1.027 -12.032 1.00 96.50 116 ALA A CA 1
ATOM 942 C C . ALA A 1 116 ? -5.690 -1.719 -12.454 1.00 96.50 116 ALA A C 1
ATOM 944 O O . ALA A 1 116 ? -4.919 -2.132 -11.582 1.00 96.50 116 ALA A O 1
ATOM 945 N N . SER A 1 117 ? -5.421 -1.811 -13.761 1.00 96.00 117 SER A N 1
ATOM 946 C CA . SER A 1 117 ? -4.178 -2.375 -14.297 1.00 96.00 117 SER A CA 1
ATOM 947 C C . SER A 1 117 ? -2.968 -1.530 -13.899 1.00 96.00 117 SER A C 1
ATOM 949 O O . SER A 1 117 ? -2.023 -2.053 -13.300 1.00 96.00 117 SER A O 1
ATOM 951 N N . ALA A 1 118 ? -2.997 -0.224 -14.176 1.00 95.69 118 ALA A N 1
ATOM 952 C CA . ALA A 1 118 ? -1.889 0.677 -13.876 1.00 95.69 118 ALA A CA 1
ATOM 953 C C . ALA A 1 118 ? -1.680 0.857 -12.372 1.00 95.69 118 ALA A C 1
ATOM 955 O O . ALA A 1 118 ? -0.539 0.880 -11.905 1.00 95.69 118 ALA A O 1
ATOM 956 N N . GLU A 1 119 ? -2.760 0.957 -11.597 1.00 95.75 119 GLU A N 1
ATOM 957 C CA . GLU A 1 119 ? -2.660 1.087 -10.147 1.00 95.75 119 GLU A CA 1
ATOM 958 C C . GLU A 1 119 ? -2.125 -0.198 -9.503 1.00 95.75 119 GLU A C 1
ATOM 960 O O . GLU A 1 119 ? -1.178 -0.142 -8.714 1.00 95.75 119 GLU A O 1
ATOM 965 N N . SER A 1 120 ? -2.618 -1.370 -9.920 1.00 96.06 120 SER A N 1
ATOM 966 C CA . SER A 1 120 ? -2.081 -2.655 -9.458 1.00 96.06 120 SER A CA 1
ATOM 967 C C . SER A 1 120 ? -0.606 -2.811 -9.818 1.00 96.06 120 SER A C 1
ATOM 969 O O . SER A 1 120 ? 0.181 -3.276 -8.993 1.00 96.06 120 SER A O 1
ATOM 971 N N . PHE A 1 121 ? -0.202 -2.369 -11.013 1.00 95.25 121 PHE A N 1
ATOM 972 C CA . PHE A 1 121 ? 1.186 -2.444 -11.458 1.00 95.25 121 PHE A CA 1
ATOM 973 C C . PHE A 1 121 ? 2.133 -1.594 -10.601 1.00 95.25 121 PHE A C 1
ATOM 975 O O . PHE A 1 121 ? 3.262 -2.010 -10.340 1.00 95.25 121 PHE A O 1
ATOM 982 N N . LYS A 1 122 ? 1.695 -0.432 -10.100 1.00 92.44 122 LYS A N 1
ATOM 983 C CA . LYS A 1 122 ? 2.488 0.343 -9.128 1.00 92.44 122 LYS A CA 1
ATOM 984 C C . LYS A 1 122 ? 2.637 -0.423 -7.813 1.00 92.44 122 LYS A C 1
ATOM 986 O O . LYS A 1 122 ? 3.746 -0.556 -7.302 1.00 92.44 122 LYS A O 1
ATOM 991 N N . LEU A 1 123 ? 1.534 -0.948 -7.280 1.00 91.75 123 LEU A N 1
ATOM 992 C CA . LEU A 1 123 ? 1.495 -1.626 -5.979 1.00 91.75 123 LEU A CA 1
ATOM 993 C C . LEU A 1 123 ? 2.369 -2.886 -5.932 1.00 91.75 123 LEU A C 1
ATOM 995 O O . LEU A 1 123 ? 3.074 -3.111 -4.949 1.00 91.75 123 LEU A O 1
ATOM 999 N N . VAL A 1 124 ? 2.361 -3.702 -6.989 1.00 89.75 124 VAL A N 1
ATOM 1000 C CA . VAL A 1 124 ? 3.192 -4.918 -7.041 1.00 89.75 124 VAL A CA 1
ATOM 1001 C C . VAL A 1 124 ? 4.685 -4.598 -7.087 1.00 89.75 124 VAL A C 1
ATOM 1003 O O . VAL A 1 124 ? 5.448 -5.264 -6.386 1.00 89.75 124 VAL A O 1
ATOM 1006 N N . GLN A 1 125 ? 5.102 -3.551 -7.816 1.00 87.06 125 GLN A N 1
ATOM 1007 C CA . GLN A 1 125 ? 6.498 -3.079 -7.843 1.00 87.06 125 GLN A CA 1
ATOM 1008 C C . GLN A 1 125 ? 7.017 -2.805 -6.427 1.00 87.06 125 GLN A C 1
ATOM 1010 O O . GLN A 1 125 ? 8.075 -3.298 -6.035 1.00 87.06 125 GLN A O 1
ATOM 1015 N N . ILE A 1 126 ? 6.191 -2.153 -5.609 1.00 79.88 126 ILE A N 1
ATOM 1016 C CA . ILE A 1 126 ? 6.499 -1.836 -4.211 1.00 79.88 126 ILE A CA 1
ATOM 1017 C C . ILE A 1 126 ? 6.676 -3.101 -3.343 1.00 79.88 126 ILE A C 1
ATOM 1019 O O . ILE A 1 126 ? 7.506 -3.119 -2.427 1.00 79.88 126 ILE A O 1
ATOM 1023 N N . LEU A 1 127 ? 5.919 -4.175 -3.605 1.00 77.06 127 LEU A N 1
ATOM 1024 C CA . LEU A 1 127 ? 6.019 -5.432 -2.846 1.00 77.06 127 LEU A CA 1
ATOM 1025 C C . LEU A 1 127 ? 7.289 -6.235 -3.180 1.00 77.06 127 LEU A C 1
ATOM 1027 O O . LEU A 1 127 ? 7.924 -6.800 -2.279 1.00 77.06 127 LEU A O 1
ATOM 1031 N N . ILE A 1 128 ? 7.667 -6.285 -4.461 1.00 68.50 128 ILE A N 1
ATOM 1032 C CA . ILE A 1 128 ? 8.815 -7.062 -4.979 1.00 68.50 128 ILE A CA 1
ATOM 1033 C C . ILE A 1 128 ? 10.140 -6.548 -4.423 1.00 68.50 128 ILE A C 1
ATOM 1035 O O . ILE A 1 128 ? 11.057 -7.313 -4.117 1.00 68.50 128 ILE A O 1
ATOM 1039 N N . GLU A 1 129 ? 10.223 -5.240 -4.251 1.00 64.38 129 GLU A N 1
ATOM 1040 C CA . GLU A 1 129 ? 11.413 -4.528 -3.818 1.00 64.38 129 GLU A CA 1
ATOM 1041 C C . GLU A 1 129 ? 11.955 -4.964 -2.437 1.00 64.38 129 GLU A C 1
ATOM 1043 O O . GLU A 1 129 ? 13.086 -4.644 -2.095 1.00 64.38 129 GLU A O 1
ATOM 1048 N N . SER A 1 130 ? 11.222 -5.743 -1.635 1.00 56.84 130 SER A N 1
ATOM 1049 C CA . SER A 1 130 ? 11.632 -6.086 -0.262 1.00 56.84 130 SER A CA 1
ATOM 1050 C C . SER A 1 130 ? 12.743 -7.151 -0.119 1.00 56.84 130 SER A C 1
ATOM 1052 O O . SER A 1 130 ? 13.323 -7.272 0.968 1.00 56.84 130 SER A O 1
ATOM 1054 N N . SER A 1 131 ? 13.074 -7.923 -1.167 1.00 47.44 131 SER A N 1
ATOM 1055 C CA . SER A 1 131 ? 14.160 -8.929 -1.128 1.00 47.44 131 SER A CA 1
ATOM 1056 C C . SER A 1 131 ? 15.384 -8.558 -1.968 1.00 47.44 131 SER A C 1
ATOM 1058 O O . SER A 1 131 ? 16.505 -8.714 -1.486 1.00 47.44 131 SER A O 1
ATOM 1060 N N . ALA A 1 132 ? 15.200 -8.022 -3.180 1.00 46.16 132 ALA A N 1
ATOM 1061 C CA . ALA A 1 132 ? 16.308 -7.586 -4.036 1.00 46.16 132 ALA A CA 1
ATOM 1062 C C . ALA A 1 132 ? 16.977 -6.296 -3.512 1.00 46.16 132 ALA A C 1
ATOM 1064 O O . ALA A 1 132 ? 18.206 -6.187 -3.526 1.00 46.16 132 ALA A O 1
ATOM 1065 N N . ASN A 1 133 ? 16.206 -5.369 -2.923 1.00 52.75 133 ASN A N 1
ATOM 1066 C CA . ASN A 1 133 ? 16.768 -4.127 -2.383 1.00 52.75 133 ASN A CA 1
ATOM 1067 C C . ASN A 1 133 ? 17.577 -4.324 -1.102 1.00 52.75 133 ASN A C 1
ATOM 1069 O O . ASN A 1 133 ? 18.351 -3.444 -0.756 1.00 52.75 133 ASN A O 1
ATOM 1073 N N . LYS A 1 134 ? 17.483 -5.462 -0.399 1.00 54.28 134 LYS A N 1
ATOM 1074 C CA . LYS A 1 134 ? 18.383 -5.720 0.742 1.00 54.28 134 LYS A CA 1
ATOM 1075 C C . LYS A 1 134 ? 19.837 -5.869 0.288 1.00 54.28 134 LYS A C 1
ATOM 1077 O O . LYS A 1 134 ? 20.736 -5.321 0.921 1.00 54.28 134 LYS A O 1
ATOM 1082 N N . ALA A 1 135 ? 20.064 -6.563 -0.829 1.00 53.75 135 ALA A N 1
ATOM 1083 C CA . ALA A 1 135 ? 21.396 -6.726 -1.413 1.00 53.75 135 ALA A CA 1
ATOM 1084 C C . ALA A 1 135 ? 21.908 -5.419 -2.051 1.00 53.75 135 ALA A C 1
ATOM 1086 O O . ALA A 1 135 ? 23.074 -5.048 -1.883 1.00 53.75 135 ALA A O 1
ATOM 1087 N N . LEU A 1 136 ? 21.024 -4.679 -2.729 1.00 53.72 136 LEU A N 1
ATOM 1088 C CA . LEU A 1 136 ? 21.357 -3.383 -3.330 1.00 53.72 136 LEU A CA 1
ATOM 1089 C C . LEU A 1 136 ? 21.562 -2.291 -2.270 1.00 53.72 136 LEU A C 1
ATOM 1091 O O . LEU A 1 136 ? 22.527 -1.540 -2.347 1.00 53.72 136 LEU A O 1
ATOM 1095 N N . GLY A 1 137 ? 20.749 -2.270 -1.215 1.00 60.66 137 GLY A N 1
ATOM 1096 C CA . GLY A 1 137 ? 20.874 -1.364 -0.073 1.00 60.66 137 GLY A CA 1
ATOM 1097 C C . GLY A 1 137 ? 22.195 -1.540 0.677 1.00 60.66 137 GLY A C 1
ATOM 1098 O O . GLY A 1 137 ? 22.828 -0.549 1.028 1.00 60.66 137 GLY A O 1
ATOM 1099 N N . ALA A 1 138 ? 22.690 -2.774 0.827 1.00 61.22 138 ALA A N 1
ATOM 1100 C CA . ALA A 1 138 ? 24.031 -3.037 1.365 1.00 61.22 138 ALA A CA 1
ATOM 1101 C C . ALA A 1 138 ? 25.159 -2.491 0.464 1.00 61.22 138 ALA A C 1
ATOM 1103 O O . ALA A 1 138 ? 26.256 -2.178 0.931 1.00 61.22 138 ALA A O 1
ATOM 1104 N N . THR A 1 139 ? 24.908 -2.360 -0.838 1.00 64.00 139 THR A N 1
ATOM 1105 C CA . THR A 1 139 ? 25.850 -1.764 -1.795 1.00 64.00 139 THR A CA 1
ATOM 1106 C C . THR A 1 139 ? 25.769 -0.238 -1.769 1.00 64.00 139 THR A C 1
ATOM 1108 O O . THR A 1 139 ? 26.804 0.420 -1.691 1.00 64.00 139 THR A O 1
ATOM 1111 N N . SER A 1 140 ? 24.567 0.335 -1.699 1.00 65.56 140 SER A N 1
ATOM 1112 C CA . SER A 1 140 ? 24.377 1.778 -1.516 1.00 65.56 140 SER A CA 1
ATOM 1113 C C . SER A 1 140 ? 24.921 2.269 -0.171 1.00 65.56 140 SER A C 1
ATOM 1115 O O . SER A 1 140 ? 25.536 3.329 -0.115 1.00 65.56 140 SER A O 1
ATOM 1117 N N . ALA A 1 141 ? 24.783 1.492 0.909 1.00 65.06 141 ALA A N 1
ATOM 1118 C CA . ALA A 1 141 ? 25.386 1.804 2.208 1.00 65.06 141 ALA A CA 1
ATOM 1119 C C . ALA A 1 141 ? 26.924 1.845 2.136 1.00 65.06 141 ALA A C 1
ATOM 1121 O O . ALA A 1 141 ? 27.548 2.747 2.694 1.00 65.06 141 ALA A O 1
ATOM 1122 N N . ARG A 1 142 ? 27.540 0.923 1.380 1.00 68.38 142 ARG A N 1
ATOM 1123 C CA . ARG A 1 142 ? 28.981 0.969 1.090 1.00 68.38 142 ARG A CA 1
ATOM 1124 C C . ARG A 1 142 ? 29.350 2.205 0.270 1.00 68.38 142 ARG A C 1
ATOM 1126 O O . ARG A 1 142 ? 30.297 2.894 0.631 1.00 68.38 142 ARG A O 1
ATOM 1133 N N . ALA A 1 143 ? 28.573 2.553 -0.755 1.00 66.56 143 ALA A N 1
ATOM 1134 C CA . ALA A 1 143 ? 28.788 3.785 -1.518 1.00 66.56 143 ALA A CA 1
ATOM 1135 C C . ALA A 1 143 ? 28.697 5.047 -0.634 1.00 66.56 143 ALA A C 1
ATOM 1137 O O . ALA A 1 143 ? 29.510 5.957 -0.784 1.00 66.56 143 ALA A O 1
ATOM 1138 N N . ALA A 1 144 ? 27.777 5.081 0.338 1.00 68.00 144 ALA A N 1
ATOM 1139 C CA . ALA A 1 144 ? 27.683 6.170 1.309 1.00 68.00 144 ALA A CA 1
ATOM 1140 C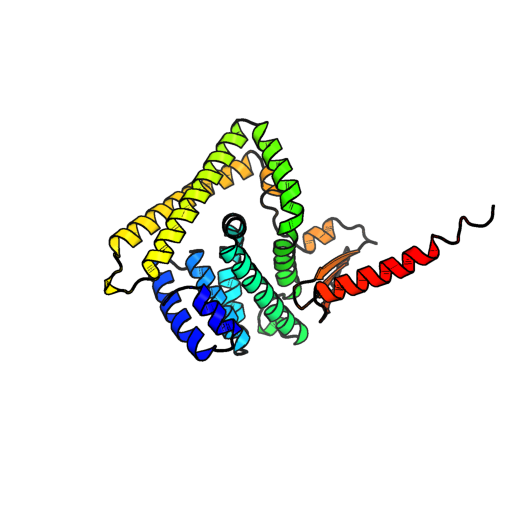 C . ALA A 1 144 ? 28.934 6.273 2.192 1.00 68.00 144 ALA A C 1
ATOM 1142 O O . ALA A 1 144 ? 29.434 7.374 2.391 1.00 68.00 144 ALA A O 1
ATOM 1143 N N . SER A 1 145 ? 29.491 5.146 2.654 1.00 67.06 145 SER A N 1
ATOM 1144 C CA . SER A 1 145 ? 30.699 5.145 3.499 1.00 67.06 145 SER A CA 1
ATOM 1145 C C . SER A 1 145 ? 31.956 5.698 2.813 1.00 67.06 145 SER A C 1
ATOM 1147 O O . SER A 1 145 ? 32.869 6.155 3.493 1.00 67.06 145 SER A O 1
ATOM 1149 N N . VAL A 1 146 ? 31.991 5.702 1.476 1.00 75.62 146 VAL A N 1
ATOM 1150 C CA . VAL A 1 146 ? 33.119 6.214 0.678 1.00 75.62 146 VAL A CA 1
ATOM 1151 C C . VAL A 1 146 ? 33.007 7.727 0.424 1.00 75.62 146 VAL A C 1
ATOM 1153 O O . VAL A 1 146 ? 34.004 8.377 0.118 1.00 75.62 146 VAL A O 1
ATOM 1156 N N . HIS A 1 147 ? 31.821 8.322 0.598 1.00 82.44 147 HIS A N 1
ATOM 1157 C CA . HIS A 1 147 ? 31.580 9.754 0.402 1.00 82.44 147 HIS A CA 1
ATOM 1158 C C . HIS A 1 147 ? 31.222 10.436 1.734 1.00 82.44 147 HIS A C 1
ATOM 1160 O O . HIS A 1 147 ? 30.056 10.393 2.128 1.00 82.44 147 HIS A O 1
ATOM 1166 N N . PRO A 1 148 ? 32.158 11.141 2.405 1.00 82.38 148 PRO A N 1
ATOM 1167 C CA . PRO A 1 148 ? 31.926 11.709 3.740 1.00 82.38 148 PRO A CA 1
ATOM 1168 C C . PRO A 1 148 ? 30.669 12.588 3.841 1.00 82.38 148 PRO A C 1
ATOM 1170 O O . PRO A 1 148 ? 29.886 12.454 4.778 1.00 82.38 148 PRO A O 1
ATOM 1173 N N . GLY A 1 149 ? 30.413 13.426 2.828 1.00 85.94 149 GLY A N 1
ATOM 1174 C CA . GLY A 1 149 ? 29.217 14.274 2.787 1.00 85.94 149 GLY A CA 1
ATOM 1175 C C . GLY A 1 149 ? 27.900 13.497 2.656 1.00 85.94 149 GLY A C 1
ATOM 1176 O O . GLY A 1 149 ? 26.895 13.911 3.224 1.00 85.94 149 GLY A O 1
ATOM 1177 N N . LEU A 1 150 ? 27.897 12.363 1.947 1.00 87.25 150 LEU A N 1
ATOM 1178 C CA . LEU A 1 150 ? 26.730 11.480 1.862 1.00 87.25 150 LEU A CA 1
ATOM 1179 C C . LEU A 1 150 ? 26.565 10.680 3.158 1.00 87.25 150 LEU A C 1
ATOM 1181 O O . LEU A 1 150 ? 25.448 10.567 3.655 1.00 87.25 150 LEU A O 1
ATOM 1185 N N . ALA A 1 151 ? 27.662 10.173 3.730 1.00 87.19 151 ALA A N 1
ATOM 1186 C CA . ALA A 1 151 ? 27.650 9.441 4.994 1.00 87.19 151 ALA A CA 1
ATOM 1187 C C . ALA A 1 151 ? 27.002 10.254 6.124 1.00 87.19 151 ALA A C 1
ATOM 1189 O O . ALA A 1 151 ? 26.143 9.734 6.836 1.00 87.19 151 ALA A O 1
ATOM 1190 N N . ASP A 1 152 ? 27.357 11.535 6.261 1.00 89.88 152 ASP A N 1
ATOM 1191 C CA . ASP A 1 152 ? 26.778 12.402 7.290 1.00 89.88 152 ASP A CA 1
ATOM 1192 C C . ASP A 1 152 ? 25.288 12.681 7.071 1.00 89.88 152 ASP A C 1
ATOM 1194 O O . ASP A 1 152 ? 24.517 12.657 8.034 1.00 89.88 152 ASP A O 1
ATOM 1198 N N . LEU A 1 153 ? 24.861 12.921 5.826 1.00 91.06 153 LEU A N 1
ATOM 1199 C CA . LEU A 1 153 ? 23.445 13.130 5.507 1.00 91.06 153 LEU A CA 1
ATOM 1200 C C . LEU A 1 153 ? 22.617 11.871 5.778 1.00 91.06 153 LEU A C 1
ATOM 1202 O O . LEU A 1 153 ? 21.587 11.948 6.445 1.00 91.06 153 LEU A O 1
ATOM 1206 N N . VAL A 1 154 ? 23.098 10.711 5.326 1.00 87.69 154 VAL A N 1
ATOM 1207 C CA . VAL A 1 154 ? 22.449 9.413 5.555 1.00 87.69 154 VAL A CA 1
ATOM 1208 C C . VAL A 1 154 ? 22.377 9.106 7.047 1.00 87.69 154 VAL A C 1
ATOM 1210 O O . VAL A 1 154 ? 21.327 8.703 7.537 1.00 87.69 154 VAL A O 1
ATOM 1213 N N . ARG A 1 155 ? 23.451 9.347 7.807 1.00 88.62 155 ARG A N 1
ATOM 1214 C CA . ARG A 1 155 ? 23.451 9.153 9.262 1.00 88.62 155 ARG A CA 1
ATOM 1215 C C . ARG A 1 155 ? 22.400 10.026 9.948 1.00 88.62 155 ARG A C 1
ATOM 1217 O O . ARG A 1 155 ? 21.597 9.505 10.715 1.00 88.62 155 ARG A O 1
ATOM 1224 N N . LYS A 1 156 ? 22.353 11.327 9.634 1.00 91.88 156 LYS A N 1
ATOM 1225 C CA . LYS A 1 156 ? 21.346 12.254 10.186 1.00 91.88 156 LYS A CA 1
ATOM 1226 C C . LYS A 1 156 ? 19.918 11.843 9.824 1.00 91.88 156 LYS A C 1
ATOM 1228 O O . LYS A 1 156 ? 19.014 11.961 10.652 1.00 91.88 156 LYS A O 1
ATOM 1233 N N . GLU A 1 157 ? 19.708 11.362 8.602 1.00 88.62 157 GLU A N 1
ATOM 1234 C CA . GLU A 1 157 ? 18.409 10.871 8.141 1.00 88.62 157 GLU A CA 1
ATOM 1235 C C . GLU A 1 157 ? 17.976 9.628 8.925 1.00 88.62 157 GLU A C 1
ATOM 1237 O O . GLU A 1 157 ? 16.860 9.597 9.447 1.00 88.62 157 GLU A O 1
ATOM 1242 N N . GLN A 1 158 ? 18.871 8.650 9.083 1.00 86.06 158 GLN A N 1
ATOM 1243 C CA . GLN A 1 158 ? 18.608 7.419 9.829 1.00 86.06 158 GLN A CA 1
ATOM 1244 C C . GLN A 1 158 ? 18.365 7.689 11.317 1.00 86.06 158 GLN A C 1
ATOM 1246 O O . GLN A 1 158 ? 17.449 7.113 11.908 1.00 86.06 158 GLN A O 1
ATOM 1251 N N . ASP A 1 159 ? 19.137 8.590 11.926 1.00 89.69 159 ASP A N 1
ATOM 1252 C CA . ASP A 1 159 ? 18.934 9.007 13.316 1.00 89.69 159 ASP A CA 1
ATOM 1253 C C . ASP A 1 159 ? 17.571 9.695 13.485 1.00 89.69 159 ASP A C 1
ATOM 1255 O O . ASP A 1 159 ? 16.828 9.383 14.419 1.00 89.69 159 ASP A O 1
ATOM 1259 N N . SER A 1 160 ? 17.186 10.555 12.533 1.00 90.38 160 SER A N 1
ATOM 1260 C CA . SER A 1 160 ? 15.858 11.182 12.510 1.00 90.38 160 SER A CA 1
ATOM 1261 C C . SER A 1 160 ? 14.746 10.138 12.386 1.00 90.38 160 SER A C 1
ATOM 1263 O O . SER A 1 160 ? 13.757 10.204 13.114 1.00 90.38 160 SER A O 1
ATOM 1265 N N . LEU A 1 161 ? 14.907 9.142 11.508 1.00 86.75 161 LEU A N 1
ATOM 1266 C CA . LEU A 1 161 ? 13.936 8.061 11.320 1.00 86.75 161 LEU A CA 1
ATOM 1267 C C . LEU A 1 161 ? 13.765 7.215 12.589 1.00 86.75 161 LEU A C 1
ATOM 1269 O O . LEU A 1 161 ? 12.633 6.895 12.965 1.00 86.75 161 LEU A O 1
ATOM 1273 N N . LYS A 1 162 ? 14.858 6.900 13.296 1.00 88.38 162 LYS A N 1
ATOM 1274 C CA . LYS A 1 162 ? 14.805 6.196 14.589 1.00 88.38 162 LYS A CA 1
ATOM 1275 C C . LYS A 1 162 ? 14.057 7.005 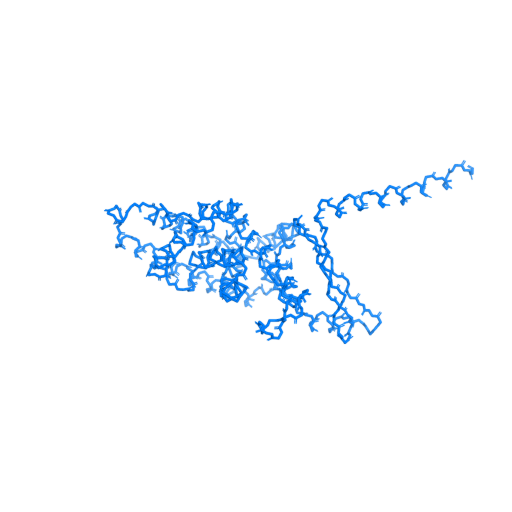15.647 1.00 88.38 162 LYS A C 1
ATOM 1277 O O . LYS A 1 162 ? 13.184 6.457 16.319 1.00 88.38 162 LYS A O 1
ATOM 1282 N N . GLN A 1 163 ? 14.349 8.302 15.770 1.00 91.81 163 GLN A N 1
ATOM 1283 C CA . GLN A 1 163 ? 13.661 9.179 16.724 1.00 91.81 163 GLN A CA 1
ATOM 1284 C C . GLN A 1 163 ? 12.167 9.309 16.408 1.00 91.81 163 GLN A C 1
ATOM 1286 O O . GLN A 1 163 ? 11.336 9.160 17.303 1.00 91.81 163 GLN A O 1
ATOM 1291 N N . ILE A 1 164 ? 11.812 9.517 15.135 1.00 90.19 164 ILE A N 1
ATOM 1292 C CA . ILE A 1 164 ? 10.414 9.562 14.679 1.00 90.19 164 ILE A CA 1
ATOM 1293 C C . ILE A 1 164 ? 9.696 8.258 15.037 1.00 90.19 164 ILE A C 1
ATOM 1295 O O . ILE A 1 164 ? 8.605 8.299 15.605 1.00 90.19 164 ILE A O 1
ATOM 1299 N N . SER A 1 165 ? 10.318 7.110 14.756 1.00 87.75 165 SER A N 1
ATOM 1300 C CA . SER A 1 165 ? 9.744 5.791 15.044 1.00 87.75 165 SER A CA 1
ATOM 1301 C C . SER A 1 165 ? 9.479 5.594 16.537 1.00 87.75 165 SER A C 1
ATOM 1303 O O . SER A 1 165 ? 8.398 5.134 16.912 1.00 87.75 165 SER A O 1
ATOM 1305 N N . ALA A 1 166 ? 10.437 5.973 17.389 1.00 89.88 166 ALA A N 1
ATOM 1306 C CA . ALA A 1 166 ? 10.309 5.872 18.840 1.00 89.88 166 ALA A CA 1
ATOM 1307 C C . ALA A 1 166 ? 9.188 6.777 19.375 1.00 89.88 166 ALA A C 1
ATOM 1309 O O . ALA A 1 166 ? 8.303 6.306 20.086 1.00 89.88 166 ALA A O 1
ATOM 1310 N N . LEU A 1 167 ? 9.166 8.053 18.974 1.00 91.69 167 LEU A N 1
ATOM 1311 C CA . LEU A 1 167 ? 8.131 8.999 19.399 1.00 91.69 167 LEU A CA 1
ATOM 1312 C C . LEU A 1 167 ? 6.735 8.570 18.934 1.00 91.69 167 LEU A C 1
ATOM 1314 O O . LEU A 1 167 ? 5.773 8.689 19.690 1.00 91.69 167 LEU A O 1
ATOM 1318 N N . ARG A 1 168 ? 6.613 8.034 17.712 1.00 88.56 168 ARG A N 1
ATOM 1319 C CA . ARG A 1 168 ? 5.345 7.500 17.195 1.00 88.56 168 ARG A CA 1
ATOM 1320 C C . ARG A 1 168 ? 4.855 6.308 18.005 1.00 88.56 168 ARG A C 1
ATOM 1322 O O . ARG A 1 168 ? 3.666 6.248 18.296 1.00 88.56 168 ARG A O 1
ATOM 1329 N N . ALA A 1 169 ? 5.743 5.385 18.376 1.00 87.00 169 ALA A N 1
ATOM 1330 C CA . ALA A 1 169 ? 5.379 4.258 19.231 1.00 87.00 169 ALA A CA 1
ATOM 1331 C C . ALA A 1 169 ? 4.867 4.746 20.596 1.00 87.00 169 ALA A C 1
ATOM 1333 O O . ALA A 1 169 ? 3.820 4.293 21.057 1.00 87.00 169 ALA A O 1
ATOM 1334 N N . THR A 1 170 ? 5.536 5.735 21.196 1.00 89.62 170 THR A N 1
ATOM 1335 C CA . THR A 1 170 ? 5.081 6.367 22.443 1.00 89.62 170 THR A CA 1
ATOM 1336 C C . THR A 1 170 ? 3.712 7.031 22.282 1.00 89.62 170 THR A C 1
ATOM 1338 O O . THR A 1 170 ? 2.825 6.793 23.097 1.00 89.62 170 THR A O 1
ATOM 1341 N N . ALA A 1 171 ? 3.500 7.807 21.215 1.00 87.75 171 ALA A N 1
ATOM 1342 C CA . ALA A 1 171 ? 2.220 8.466 20.946 1.00 87.75 171 ALA A CA 1
ATOM 1343 C C . ALA A 1 171 ? 1.078 7.456 20.716 1.00 87.75 171 ALA A C 1
ATOM 1345 O O . ALA A 1 171 ? -0.029 7.638 21.217 1.00 87.75 171 ALA A O 1
ATOM 1346 N N . GLN A 1 172 ? 1.346 6.360 20.002 1.00 84.75 172 GLN A N 1
ATOM 1347 C CA . GLN A 1 172 ? 0.373 5.291 19.774 1.00 84.75 172 GLN A CA 1
ATOM 1348 C C . GLN A 1 172 ? 0.013 4.549 21.072 1.00 84.75 172 GLN A C 1
ATOM 1350 O O . GLN A 1 172 ? -1.160 4.251 21.311 1.00 84.75 172 GLN A O 1
ATOM 1355 N N . ASN A 1 173 ? 0.997 4.283 21.935 1.00 84.50 173 ASN A N 1
ATOM 1356 C CA . ASN A 1 173 ? 0.755 3.691 23.251 1.00 84.50 173 ASN A CA 1
ATOM 1357 C C . ASN A 1 173 ? -0.070 4.632 24.142 1.00 84.50 173 ASN A C 1
ATOM 1359 O O . ASN A 1 173 ? -1.021 4.185 24.779 1.00 84.50 173 ASN A O 1
ATOM 1363 N N . ALA A 1 174 ? 0.224 5.936 24.120 1.00 84.94 174 ALA A N 1
ATOM 1364 C CA . ALA A 1 174 ? -0.547 6.947 24.844 1.00 84.94 174 ALA A CA 1
ATOM 1365 C C . ALA A 1 174 ? -2.007 7.045 24.363 1.00 84.94 174 ALA A C 1
ATOM 1367 O O . ALA A 1 174 ? -2.897 7.308 25.159 1.00 84.94 174 ALA A O 1
ATOM 1368 N N . LEU A 1 175 ? -2.290 6.771 23.088 1.00 80.88 175 LEU A N 1
ATOM 1369 C CA . LEU A 1 175 ? -3.666 6.689 22.575 1.00 80.88 175 LEU A CA 1
ATOM 1370 C C . LEU A 1 175 ? -4.367 5.357 22.865 1.00 80.88 175 LEU A C 1
ATOM 1372 O O . LEU A 1 175 ? -5.572 5.227 22.640 1.00 80.88 175 LEU A O 1
ATOM 1376 N N . SER A 1 176 ? -3.625 4.352 23.327 1.00 78.94 176 SER A N 1
ATOM 1377 C CA . SER A 1 176 ? -4.172 3.027 23.621 1.00 78.94 176 SER A CA 1
ATOM 1378 C C . SER A 1 176 ? -4.742 2.915 25.040 1.00 78.94 176 SER A C 1
ATOM 1380 O O . SER A 1 176 ? -5.571 2.025 25.262 1.00 78.94 176 SER A O 1
ATOM 1382 N N . VAL A 1 177 ? -4.338 3.805 25.960 1.00 80.25 177 VAL A N 1
ATOM 1383 C CA . VAL A 1 177 ? -4.894 3.922 27.324 1.00 80.25 177 VAL A CA 1
ATOM 1384 C C . VAL A 1 177 ? -6.251 4.639 27.329 1.00 80.25 177 VAL A C 1
ATOM 1386 O O . VAL A 1 177 ? -6.636 5.254 26.328 1.00 80.25 177 VAL A O 1
ATOM 1389 N N . SER A 1 178 ? -7.000 4.528 28.433 1.00 76.56 178 SER A N 1
ATOM 1390 C CA . SER A 1 178 ? -8.340 5.123 28.540 1.00 76.56 178 SER A CA 1
ATOM 1391 C C . SER A 1 178 ? -8.282 6.659 28.486 1.00 76.56 178 SER A C 1
ATOM 1393 O O . SER A 1 178 ? -7.272 7.228 28.905 1.00 76.56 178 SER A O 1
ATOM 1395 N N . PRO A 1 179 ? -9.322 7.351 27.977 1.00 75.44 179 PRO A N 1
ATOM 1396 C CA . PRO A 1 179 ? -9.324 8.812 27.843 1.00 75.44 179 PRO A CA 1
ATOM 1397 C C . PRO A 1 179 ? -8.997 9.564 29.139 1.00 75.44 179 PRO A C 1
ATOM 1399 O O . PRO A 1 179 ? -8.350 10.602 29.096 1.00 75.44 179 PRO A O 1
ATOM 1402 N N . GLU A 1 180 ? -9.376 9.017 30.292 1.00 78.44 180 GLU A N 1
ATOM 1403 C CA . GLU A 1 180 ? -9.140 9.599 31.620 1.00 78.44 180 GLU A CA 1
ATOM 1404 C C . GLU A 1 180 ? -7.662 9.534 32.039 1.00 78.44 180 GLU A C 1
ATOM 1406 O O . GLU A 1 180 ? -7.218 10.303 32.886 1.00 78.44 180 GLU A O 1
ATOM 1411 N N . GLN A 1 181 ? -6.899 8.609 31.449 1.00 80.62 181 GLN A N 1
ATOM 1412 C CA . GLN A 1 181 ? -5.462 8.426 31.671 1.00 80.62 181 GLN A CA 1
ATOM 1413 C C . GLN A 1 181 ? -4.612 9.096 30.585 1.00 80.62 181 GLN A C 1
ATOM 1415 O O . GLN A 1 181 ? -3.381 9.100 30.672 1.00 80.62 181 GLN A O 1
ATOM 1420 N N . GLN A 1 182 ? -5.242 9.641 29.543 1.00 81.81 182 GLN A N 1
ATOM 1421 C CA . GLN A 1 182 ? -4.540 10.370 28.498 1.00 81.81 182 GLN A CA 1
ATOM 1422 C C . GLN A 1 182 ? -4.097 11.730 29.034 1.00 81.81 182 GLN A C 1
ATOM 1424 O O . GLN A 1 182 ? -4.842 12.421 29.720 1.00 81.81 182 GLN A O 1
ATOM 1429 N N . ASN A 1 183 ? -2.878 12.134 28.682 1.00 86.25 183 ASN A N 1
ATOM 1430 C CA . ASN A 1 183 ? -2.398 13.494 28.890 1.00 86.25 183 ASN A CA 1
ATOM 1431 C C . ASN A 1 183 ? -2.372 14.205 27.524 1.00 86.25 183 ASN A C 1
ATOM 1433 O O . ASN A 1 183 ? -1.434 13.979 26.749 1.00 86.25 183 ASN A O 1
ATOM 1437 N N . PRO A 1 184 ? -3.395 15.022 27.193 1.00 85.50 184 PRO A N 1
ATOM 1438 C CA . PRO A 1 184 ? -3.510 15.653 25.881 1.00 85.50 184 PRO A CA 1
ATOM 1439 C C . PRO A 1 184 ? -2.348 16.595 25.565 1.00 85.50 184 PRO A C 1
ATOM 1441 O O . PRO A 1 184 ? -1.908 16.645 24.418 1.00 85.50 184 PRO A O 1
ATOM 1444 N N . ASP A 1 185 ? -1.817 17.295 26.569 1.00 87.75 185 ASP A N 1
ATOM 1445 C CA . ASP A 1 185 ? -0.711 18.237 26.391 1.00 87.75 185 ASP A CA 1
ATOM 1446 C C . ASP A 1 185 ? 0.599 17.507 26.082 1.00 87.75 185 ASP A C 1
ATOM 1448 O O . ASP A 1 185 ? 1.290 17.849 25.120 1.00 87.75 185 ASP A O 1
ATOM 1452 N N . ALA A 1 186 ? 0.900 16.434 26.820 1.00 88.06 186 ALA A N 1
ATOM 1453 C CA . ALA A 1 186 ? 2.062 15.592 26.538 1.00 88.06 186 ALA A CA 1
ATOM 1454 C C . ALA A 1 186 ? 1.953 14.919 25.158 1.00 88.06 186 ALA A C 1
ATOM 1456 O O . ALA A 1 186 ? 2.938 14.819 24.421 1.00 88.06 186 ALA A O 1
ATOM 1457 N N . LEU A 1 187 ? 0.748 14.482 24.774 1.00 87.50 187 LEU A N 1
ATOM 1458 C CA . LEU A 1 187 ? 0.500 13.909 23.453 1.00 87.50 187 LEU A CA 1
ATOM 1459 C C . LEU A 1 187 ? 0.696 14.954 22.346 1.00 87.50 187 LEU A C 1
ATOM 1461 O O . LEU A 1 187 ? 1.349 14.666 21.342 1.00 87.50 187 LEU A O 1
ATOM 1465 N N . LYS A 1 188 ? 0.199 16.177 22.542 1.00 88.75 188 LYS A N 1
ATOM 1466 C CA . LYS A 1 188 ? 0.409 17.293 21.616 1.00 88.75 188 LYS A CA 1
ATOM 1467 C C . LYS A 1 188 ? 1.895 17.618 21.455 1.00 88.75 188 LYS A C 1
ATOM 1469 O O . LYS A 1 188 ? 2.363 17.737 20.325 1.00 88.75 188 LYS A O 1
ATOM 1474 N N . GLU A 1 189 ? 2.658 17.660 22.547 1.00 91.25 189 GLU A N 1
ATOM 1475 C CA . GLU A 1 189 ? 4.106 17.893 22.506 1.00 91.25 189 GLU A CA 1
ATOM 1476 C C . GLU A 1 189 ? 4.845 16.799 21.713 1.00 91.25 189 GLU A C 1
ATOM 1478 O O . GLU A 1 189 ? 5.694 17.098 20.867 1.00 91.25 189 GLU A O 1
ATOM 1483 N N . LEU A 1 190 ? 4.503 15.524 21.933 1.00 91.12 190 LEU A N 1
ATOM 1484 C CA . LEU A 1 190 ? 5.053 14.405 21.159 1.00 91.12 190 LEU A CA 1
ATOM 1485 C C . LEU A 1 190 ? 4.758 14.561 19.663 1.00 91.12 190 LEU A C 1
ATOM 1487 O O . LEU A 1 190 ? 5.643 14.361 18.828 1.00 91.12 190 LEU A O 1
ATOM 1491 N N . ILE A 1 191 ? 3.531 14.941 19.316 1.00 88.69 191 ILE A N 1
ATOM 1492 C CA . ILE A 1 191 ? 3.094 15.117 17.928 1.00 88.69 191 ILE A CA 1
ATOM 1493 C C . ILE A 1 191 ? 3.812 16.292 17.264 1.00 88.69 191 ILE A C 1
ATOM 1495 O O . ILE A 1 191 ? 4.257 16.171 16.120 1.00 88.69 191 ILE A O 1
ATOM 1499 N N . ASP A 1 192 ? 3.985 17.405 17.973 1.00 91.12 192 ASP A N 1
ATOM 1500 C CA . ASP A 1 192 ? 4.710 18.573 17.477 1.00 91.12 192 ASP A CA 1
AT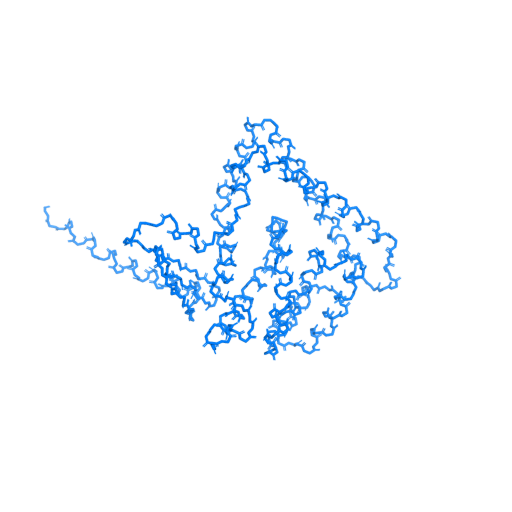OM 1501 C C . ASP A 1 192 ? 6.194 18.247 17.235 1.00 91.12 192 ASP A C 1
ATOM 1503 O O . ASP A 1 192 ? 6.753 18.616 16.191 1.00 91.12 192 ASP A O 1
ATOM 1507 N N . LYS A 1 193 ? 6.813 17.455 18.124 1.00 93.31 193 LYS A N 1
ATOM 1508 C CA . LYS A 1 193 ? 8.171 16.914 17.931 1.00 93.31 193 LYS A CA 1
ATOM 1509 C C . LYS A 1 193 ? 8.249 15.999 16.709 1.00 93.31 193 LYS A C 1
ATOM 1511 O O . LYS A 1 193 ? 9.133 16.185 15.871 1.00 93.31 193 LYS A O 1
ATOM 1516 N N . ILE A 1 194 ? 7.306 15.065 16.547 1.00 91.25 194 ILE A N 1
ATOM 1517 C CA . ILE A 1 194 ? 7.230 14.186 15.366 1.00 91.25 194 ILE A CA 1
ATOM 1518 C C . ILE A 1 194 ? 7.104 15.021 14.089 1.00 91.25 194 ILE A C 1
ATOM 1520 O O . ILE A 1 194 ? 7.822 14.777 13.120 1.00 91.25 194 ILE A O 1
ATOM 1524 N N . ARG A 1 195 ? 6.218 16.024 14.068 1.00 89.75 195 ARG A N 1
ATOM 1525 C CA . ARG A 1 195 ? 6.010 16.893 12.900 1.00 89.75 195 ARG A CA 1
ATOM 1526 C C . ARG A 1 195 ? 7.288 17.645 12.536 1.00 89.75 195 ARG A C 1
ATOM 1528 O O . ARG A 1 195 ? 7.639 17.712 11.359 1.00 89.75 195 ARG A O 1
ATOM 1535 N N . THR A 1 196 ? 7.989 18.168 13.536 1.00 93.19 196 THR A N 1
ATOM 1536 C CA . THR A 1 196 ? 9.254 18.891 13.358 1.00 93.19 196 THR A CA 1
ATOM 1537 C C . THR A 1 196 ? 10.343 17.979 12.800 1.00 93.19 196 THR A C 1
ATOM 1539 O O . THR A 1 196 ? 10.941 18.297 11.772 1.00 93.19 196 THR A O 1
ATOM 1542 N N . LEU A 1 197 ? 10.541 16.801 13.399 1.00 92.69 197 LEU A N 1
ATOM 1543 C CA . LEU A 1 197 ? 11.525 15.824 12.928 1.00 92.69 19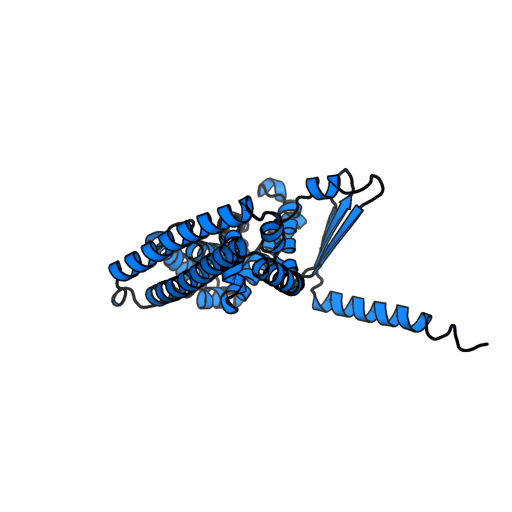7 LEU A CA 1
ATOM 1544 C C . LEU A 1 197 ? 11.216 15.321 11.515 1.00 92.69 197 LEU A C 1
ATOM 1546 O O . LEU A 1 197 ? 12.129 15.173 10.709 1.00 92.69 197 LEU A O 1
ATOM 1550 N N . ARG A 1 198 ? 9.940 15.108 11.165 1.00 89.69 198 ARG A N 1
ATOM 1551 C CA . ARG A 1 198 ? 9.548 14.726 9.796 1.00 89.69 198 ARG A CA 1
ATOM 1552 C C . ARG A 1 198 ? 9.882 15.808 8.776 1.00 89.69 198 ARG A C 1
ATOM 1554 O O . ARG A 1 198 ? 10.360 15.475 7.695 1.00 89.69 198 ARG A O 1
ATOM 1561 N N . LYS A 1 199 ? 9.647 17.083 9.107 1.00 91.12 199 LYS A N 1
ATOM 1562 C CA . LYS A 1 199 ? 10.035 18.207 8.241 1.00 91.12 199 LYS A CA 1
ATOM 1563 C C . LYS A 1 199 ? 11.552 18.243 8.054 1.00 91.12 199 LYS A C 1
ATOM 1565 O O . LYS A 1 199 ? 12.006 18.281 6.917 1.00 91.12 199 LYS A O 1
ATOM 1570 N N . ALA A 1 200 ? 12.320 18.137 9.140 1.00 92.56 200 ALA A N 1
ATOM 1571 C CA . ALA A 1 200 ? 13.781 18.087 9.079 1.00 92.56 200 ALA A CA 1
ATOM 1572 C C . ALA A 1 200 ? 14.286 16.899 8.239 1.00 92.56 200 ALA A C 1
ATOM 1574 O O . ALA A 1 200 ? 15.136 17.068 7.368 1.00 92.56 200 ALA A O 1
ATOM 1575 N N . ARG A 1 201 ? 13.700 15.710 8.426 1.00 91.69 201 ARG A N 1
ATOM 1576 C CA . ARG A 1 201 ? 14.008 14.516 7.628 1.00 91.69 201 ARG A CA 1
ATOM 1577 C C . ARG A 1 201 ? 13.694 14.711 6.143 1.00 91.69 201 ARG A C 1
ATOM 1579 O O . ARG A 1 201 ? 14.475 14.268 5.310 1.00 91.69 201 ARG A O 1
ATOM 1586 N N . SER A 1 202 ? 12.579 15.362 5.802 1.00 89.94 202 SER A N 1
ATOM 1587 C CA . SER A 1 202 ? 12.236 15.654 4.402 1.00 89.94 202 SER A CA 1
ATOM 1588 C C . SER A 1 202 ? 13.299 16.529 3.744 1.00 89.94 202 SER A C 1
ATOM 1590 O O . SER A 1 202 ? 13.739 16.205 2.650 1.00 89.94 202 SER A O 1
ATOM 1592 N N . VAL A 1 203 ? 13.771 17.570 4.439 1.00 94.00 203 VAL A N 1
ATOM 1593 C CA . VAL A 1 203 ? 14.842 18.445 3.936 1.00 94.00 203 VAL A CA 1
ATOM 1594 C C . VAL A 1 203 ? 16.132 17.656 3.687 1.00 94.00 203 VAL A C 1
ATOM 1596 O O . VAL A 1 203 ? 16.751 17.822 2.640 1.00 94.00 203 VAL A O 1
ATOM 1599 N N . LEU A 1 204 ? 16.507 16.745 4.595 1.00 92.56 204 LEU A N 1
ATOM 1600 C CA . LEU A 1 204 ? 17.664 15.859 4.394 1.00 92.56 204 LEU A CA 1
ATOM 1601 C C . LEU A 1 204 ? 17.488 14.950 3.170 1.00 92.56 204 LEU A C 1
ATOM 1603 O O . LEU A 1 204 ? 18.431 14.763 2.407 1.00 92.56 204 LEU A O 1
ATOM 1607 N N . MET A 1 205 ? 16.290 14.397 2.966 1.00 89.25 205 MET A N 1
ATOM 1608 C CA . MET A 1 205 ? 15.995 13.558 1.802 1.00 89.25 205 MET A CA 1
ATOM 1609 C C . MET A 1 205 ? 16.061 14.334 0.488 1.00 89.25 205 MET A C 1
ATOM 1611 O O . MET A 1 205 ? 16.616 13.829 -0.487 1.00 89.25 205 MET A O 1
ATOM 1615 N N . ASP A 1 206 ? 15.545 15.561 0.465 1.00 92.12 206 ASP A N 1
ATOM 1616 C CA . ASP A 1 206 ? 15.613 16.433 -0.708 1.00 92.12 206 ASP A CA 1
ATOM 1617 C C . ASP A 1 206 ? 17.070 16.808 -1.026 1.00 92.12 206 ASP A C 1
ATOM 1619 O O . ASP A 1 206 ? 17.489 16.773 -2.186 1.00 92.12 206 ASP A O 1
ATOM 1623 N N . GLU A 1 207 ? 17.883 17.065 0.003 1.00 93.56 207 GLU A N 1
ATOM 1624 C CA . GLU A 1 207 ? 19.317 17.310 -0.151 1.00 93.56 207 GLU A CA 1
ATOM 1625 C C . GLU A 1 207 ? 20.064 16.074 -0.687 1.00 93.56 207 GLU A C 1
ATOM 1627 O O . GLU A 1 207 ? 20.846 16.195 -1.635 1.00 93.56 207 GLU A O 1
ATOM 1632 N N . ILE A 1 208 ? 19.802 14.879 -0.140 1.00 89.56 208 ILE A N 1
ATOM 1633 C CA . ILE A 1 208 ? 20.379 13.616 -0.632 1.00 89.56 208 ILE A CA 1
ATOM 1634 C C . ILE A 1 208 ? 19.994 13.395 -2.096 1.00 89.56 208 ILE A C 1
ATOM 1636 O O . ILE A 1 208 ? 20.860 13.088 -2.912 1.00 89.56 208 ILE A O 1
ATOM 1640 N N . LYS A 1 209 ? 18.722 13.592 -2.454 1.00 90.38 209 LYS A N 1
ATOM 1641 C CA . LYS A 1 209 ? 18.239 13.434 -3.830 1.00 90.38 209 LYS A CA 1
ATOM 1642 C C . LYS A 1 209 ? 18.903 14.422 -4.788 1.00 90.38 209 LYS A C 1
ATOM 1644 O O . LYS A 1 209 ? 19.288 14.032 -5.887 1.00 90.38 209 LYS A O 1
ATOM 1649 N N . SER A 1 210 ? 19.064 15.679 -4.378 1.00 93.12 210 SER A N 1
ATOM 1650 C CA . SER A 1 210 ? 19.679 16.713 -5.215 1.00 93.12 210 SER A CA 1
ATOM 1651 C C . SER A 1 210 ? 21.181 16.504 -5.402 1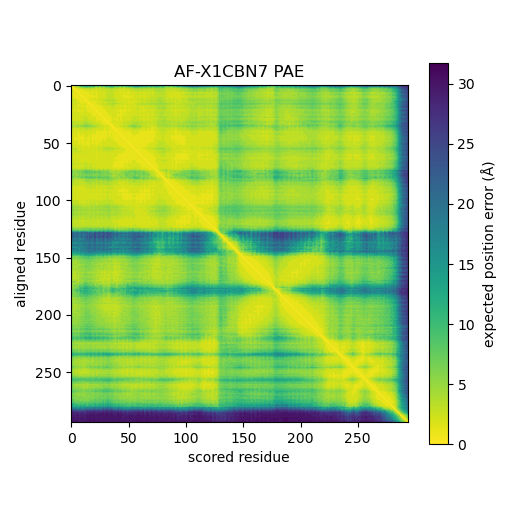.00 93.12 210 SER A C 1
ATOM 1653 O O . SER A 1 210 ? 21.691 16.713 -6.500 1.00 93.12 210 SER A O 1
ATOM 1655 N N . ARG A 1 211 ? 21.907 16.136 -4.341 1.00 92.50 211 ARG A N 1
ATOM 1656 C CA . ARG A 1 211 ? 23.376 16.025 -4.363 1.00 92.50 211 ARG A CA 1
ATOM 1657 C C . ARG A 1 211 ? 23.860 14.639 -4.787 1.00 92.50 211 ARG A C 1
ATOM 1659 O O . ARG A 1 211 ? 24.947 14.515 -5.343 1.00 92.50 211 ARG A O 1
ATOM 1666 N N . PHE A 1 212 ? 23.063 13.605 -4.532 1.00 89.44 212 PHE A N 1
ATOM 1667 C CA . PHE A 1 212 ? 23.401 12.200 -4.758 1.00 89.44 212 PHE A CA 1
ATOM 1668 C C . PHE A 1 212 ? 22.231 11.435 -5.414 1.00 89.44 212 PHE A C 1
ATOM 1670 O O . PHE A 1 212 ? 21.770 10.426 -4.872 1.00 89.44 212 PHE A O 1
ATOM 1677 N N . PRO A 1 213 ? 21.757 11.855 -6.606 1.00 87.38 213 PRO A N 1
ATOM 1678 C CA . PRO A 1 213 ? 20.562 11.291 -7.243 1.00 87.38 213 PRO A CA 1
ATOM 1679 C C . PRO A 1 213 ? 20.654 9.777 -7.454 1.00 87.38 213 PRO A C 1
ATOM 1681 O O . PRO A 1 213 ? 19.725 9.059 -7.103 1.00 87.38 213 PRO A O 1
ATOM 1684 N N . LYS A 1 214 ? 21.819 9.264 -7.884 1.00 82.25 214 LYS A N 1
ATOM 1685 C CA . LYS A 1 214 ? 22.047 7.816 -8.039 1.00 82.25 214 LYS A CA 1
ATOM 1686 C C . LYS A 1 214 ? 21.806 7.049 -6.736 1.00 82.25 214 LYS A C 1
ATOM 1688 O O . LYS A 1 214 ? 21.164 6.008 -6.752 1.00 82.25 214 LYS A O 1
ATOM 1693 N N . TYR A 1 215 ? 22.298 7.557 -5.603 1.00 82.06 215 TYR A N 1
ATOM 1694 C CA . TYR A 1 215 ? 22.059 6.923 -4.304 1.00 82.06 215 TYR A CA 1
ATOM 1695 C C . TYR A 1 215 ? 20.563 6.917 -3.960 1.00 82.06 215 TYR A C 1
ATOM 1697 O O . TYR A 1 215 ? 20.043 5.896 -3.506 1.00 82.06 215 TYR A O 1
ATOM 1705 N N . SER A 1 216 ? 19.864 8.028 -4.215 1.00 81.19 216 SER A N 1
ATOM 1706 C CA . SER A 1 216 ? 18.420 8.129 -3.977 1.00 81.19 216 SER A CA 1
ATOM 1707 C C . SER A 1 216 ? 17.623 7.155 -4.846 1.00 81.19 216 SER A C 1
ATOM 1709 O O . SER A 1 216 ? 16.722 6.500 -4.328 1.00 81.19 216 SER A O 1
ATOM 1711 N N . ASP A 1 217 ? 17.963 7.021 -6.129 1.00 79.06 217 ASP A N 1
ATOM 1712 C CA . ASP A 1 217 ? 17.282 6.113 -7.060 1.00 79.06 217 ASP A CA 1
ATOM 1713 C C . ASP A 1 217 ? 17.415 4.645 -6.623 1.00 79.06 217 ASP A C 1
ATOM 1715 O O . ASP A 1 217 ? 16.482 3.861 -6.778 1.00 79.06 217 ASP A O 1
ATOM 1719 N N . PHE A 1 218 ? 18.553 4.272 -6.024 1.00 76.00 218 PHE A N 1
ATOM 1720 C CA . PHE A 1 218 ? 18.781 2.910 -5.531 1.00 76.00 218 PHE A CA 1
ATOM 1721 C C . PHE A 1 218 ? 18.164 2.627 -4.160 1.00 76.00 218 PHE A C 1
ATOM 1723 O O . PHE A 1 218 ? 17.795 1.489 -3.877 1.00 76.00 218 PHE A O 1
ATOM 1730 N N . THR A 1 219 ? 18.115 3.622 -3.276 1.00 75.25 219 THR A N 1
ATOM 1731 C CA . THR A 1 219 ? 17.608 3.440 -1.903 1.00 75.25 219 THR A CA 1
ATOM 1732 C C . THR A 1 219 ? 16.107 3.668 -1.779 1.00 75.25 219 THR A C 1
ATOM 1734 O O . THR A 1 219 ? 15.492 3.149 -0.849 1.00 75.25 219 THR A O 1
ATOM 1737 N N . ASN A 1 220 ? 15.509 4.396 -2.721 1.00 73.56 220 ASN A N 1
ATOM 1738 C CA . ASN A 1 220 ? 14.074 4.634 -2.793 1.00 73.56 220 ASN A CA 1
ATOM 1739 C C . ASN A 1 220 ? 13.590 4.647 -4.258 1.00 73.56 220 ASN A C 1
ATOM 1741 O O . ASN A 1 220 ? 13.178 5.704 -4.762 1.00 73.56 220 ASN A O 1
ATOM 1745 N N . PRO A 1 221 ? 13.664 3.498 -4.958 1.00 76.00 221 PRO A N 1
ATOM 1746 C CA . PRO A 1 221 ? 13.203 3.399 -6.336 1.00 76.00 221 PRO A CA 1
ATOM 1747 C C . PRO A 1 221 ? 11.725 3.789 -6.436 1.00 76.00 221 PRO A C 1
ATOM 1749 O O . PRO A 1 221 ? 10.917 3.513 -5.550 1.00 76.00 221 PRO A O 1
ATOM 1752 N N . GLN A 1 222 ? 11.381 4.494 -7.511 1.00 79.38 222 GLN A N 1
ATOM 1753 C CA . GLN A 1 222 ? 10.003 4.882 -7.796 1.00 79.38 222 GLN A CA 1
ATOM 1754 C C . GLN A 1 222 ? 9.385 3.881 -8.778 1.00 79.38 222 GLN A C 1
ATOM 1756 O O . GLN A 1 222 ? 10.076 3.492 -9.725 1.00 79.38 222 GLN A O 1
ATOM 1761 N N . PRO A 1 223 ? 8.097 3.515 -8.620 1.00 85.75 223 PRO A N 1
ATOM 1762 C CA . PRO A 1 223 ? 7.414 2.667 -9.587 1.00 85.75 223 PRO A CA 1
ATOM 1763 C C . PRO A 1 223 ? 7.507 3.253 -10.998 1.00 85.75 223 PRO A C 1
ATOM 1765 O O . PRO A 1 223 ? 7.243 4.440 -11.217 1.00 85.75 223 PRO A O 1
ATOM 1768 N N . ILE A 1 224 ? 7.875 2.419 -11.966 1.00 90.06 224 ILE A N 1
ATOM 1769 C CA . ILE A 1 224 ? 7.932 2.812 -13.369 1.00 90.06 224 ILE A CA 1
ATOM 1770 C C . ILE A 1 224 ? 6.522 2.762 -13.974 1.00 90.06 224 ILE A C 1
ATOM 1772 O O . ILE A 1 224 ? 5.735 1.856 -13.690 1.00 90.06 224 ILE A O 1
ATOM 1776 N N . SER A 1 225 ? 6.182 3.757 -14.799 1.00 93.75 225 SER A N 1
ATOM 1777 C CA . SER A 1 225 ? 4.923 3.773 -15.547 1.00 93.75 225 SER A CA 1
ATOM 1778 C C . SER A 1 225 ? 5.021 2.912 -16.802 1.00 93.75 225 SER A C 1
ATOM 1780 O O . SER A 1 225 ? 6.106 2.731 -17.360 1.00 93.75 225 SER A O 1
ATOM 1782 N N . PHE A 1 226 ? 3.878 2.448 -17.307 1.00 95.44 226 PHE A N 1
ATOM 1783 C CA . PHE A 1 226 ? 3.841 1.721 -18.572 1.00 95.44 226 PHE A CA 1
ATOM 1784 C C . PHE A 1 226 ? 4.428 2.527 -19.727 1.00 95.44 226 PHE A C 1
ATOM 1786 O O . PHE A 1 226 ? 5.295 2.020 -20.422 1.00 95.44 226 PHE A O 1
ATOM 1793 N N . ALA A 1 227 ? 4.054 3.802 -19.870 1.00 94.62 227 ALA A N 1
ATOM 1794 C CA . ALA A 1 227 ? 4.596 4.666 -20.918 1.00 94.62 227 ALA A CA 1
ATOM 1795 C C . ALA A 1 227 ? 6.132 4.731 -20.880 1.00 94.62 227 ALA A C 1
ATOM 1797 O O . ALA A 1 227 ? 6.786 4.685 -21.919 1.00 94.62 227 ALA A O 1
ATOM 1798 N N . LYS A 1 228 ? 6.722 4.779 -19.677 1.00 94.50 228 LYS A N 1
ATOM 1799 C CA . LYS A 1 228 ? 8.177 4.767 -19.531 1.00 94.50 228 LYS A CA 1
ATOM 1800 C C . LYS A 1 228 ? 8.767 3.400 -19.885 1.00 94.50 228 LYS A C 1
ATOM 1802 O O . LYS A 1 228 ? 9.819 3.379 -20.504 1.00 94.50 228 LYS A O 1
ATOM 1807 N N . ILE A 1 229 ? 8.111 2.283 -19.562 1.00 95.19 229 ILE A N 1
ATOM 1808 C CA . ILE A 1 229 ? 8.537 0.949 -20.033 1.00 95.19 229 ILE A CA 1
ATOM 1809 C C . ILE A 1 229 ? 8.511 0.891 -21.564 1.00 95.19 229 ILE A C 1
ATOM 1811 O O . ILE A 1 229 ? 9.512 0.532 -22.170 1.00 95.19 229 ILE A O 1
ATOM 1815 N N . GLN A 1 230 ? 7.407 1.307 -22.187 1.00 95.94 230 GLN A N 1
ATOM 1816 C CA . GLN A 1 230 ? 7.220 1.278 -23.640 1.00 95.94 230 GLN A CA 1
ATOM 1817 C C . GLN A 1 230 ? 8.302 2.069 -24.387 1.00 95.94 230 GLN A C 1
ATOM 1819 O O . GLN A 1 230 ? 8.814 1.599 -25.395 1.00 95.94 230 GLN A O 1
ATOM 1824 N N . GLN A 1 231 ? 8.730 3.214 -23.844 1.00 96.00 231 GLN A N 1
ATOM 1825 C CA . GLN A 1 231 ? 9.830 4.019 -24.395 1.00 96.00 231 GLN A CA 1
ATOM 1826 C C . GLN A 1 231 ? 11.196 3.313 -24.408 1.00 96.00 231 GLN A C 1
ATOM 1828 O O . GLN A 1 231 ? 12.078 3.739 -25.149 1.00 96.00 231 GLN A O 1
ATOM 1833 N N . HIS A 1 232 ? 11.394 2.284 -23.580 1.00 95.50 232 HIS A N 1
ATOM 1834 C CA . HIS A 1 232 ? 12.653 1.537 -23.497 1.00 95.50 232 HIS A CA 1
ATOM 1835 C C . HIS A 1 232 ? 12.610 0.200 -24.253 1.00 95.50 232 HIS A C 1
ATOM 1837 O O . HIS A 1 232 ? 13.622 -0.495 -24.274 1.00 95.50 232 HIS A O 1
ATOM 1843 N N . LEU A 1 233 ? 11.472 -0.172 -24.848 1.00 96.06 233 LEU A N 1
ATOM 1844 C CA . LEU A 1 233 ? 11.321 -1.406 -25.622 1.00 96.06 233 LEU A CA 1
ATOM 1845 C C . LEU A 1 233 ? 11.545 -1.145 -27.114 1.00 96.06 233 LEU A C 1
ATOM 1847 O O . LEU A 1 233 ? 11.055 -0.154 -27.662 1.00 96.06 233 LEU A O 1
ATOM 1851 N N . HIS A 1 234 ? 12.228 -2.062 -27.798 1.00 95.88 234 HIS A N 1
ATOM 1852 C CA . HIS A 1 234 ? 12.279 -2.051 -29.259 1.00 95.88 234 HIS A CA 1
ATOM 1853 C C . HIS A 1 234 ? 10.918 -2.431 -29.865 1.00 95.88 234 HIS A C 1
ATOM 1855 O O . HIS A 1 234 ? 10.087 -3.069 -29.224 1.00 95.88 234 HIS A O 1
ATOM 1861 N N . SER A 1 235 ? 10.674 -2.074 -31.131 1.00 93.00 235 SER A N 1
ATOM 1862 C CA . SER A 1 235 ? 9.361 -2.245 -31.780 1.00 93.00 235 SER A CA 1
ATOM 1863 C C . SER A 1 235 ? 8.835 -3.688 -31.778 1.00 93.00 235 SER A C 1
ATOM 1865 O O . SER A 1 235 ? 7.626 -3.884 -31.686 1.00 93.00 235 SER A O 1
ATOM 1867 N N . SER A 1 236 ? 9.717 -4.689 -31.816 1.00 92.69 236 SER A N 1
ATOM 1868 C CA . SER A 1 236 ? 9.380 -6.119 -31.764 1.00 92.69 236 SER A CA 1
ATOM 1869 C C . SER A 1 236 ? 9.425 -6.735 -30.359 1.00 92.69 236 SER A C 1
ATOM 1871 O O . SER A 1 236 ? 9.367 -7.956 -30.232 1.00 92.69 236 SER A O 1
ATOM 1873 N N . GLU A 1 237 ? 9.573 -5.929 -29.307 1.00 96.00 237 GLU A N 1
ATOM 1874 C CA . GLU A 1 237 ? 9.704 -6.407 -27.931 1.00 96.00 237 GLU A CA 1
ATOM 1875 C C . GLU A 1 237 ? 8.445 -6.154 -27.098 1.00 96.00 237 GLU A C 1
ATOM 1877 O O . GLU A 1 237 ? 7.708 -5.178 -27.279 1.00 96.00 237 GLU A O 1
ATOM 1882 N N . ALA A 1 238 ? 8.230 -7.045 -26.132 1.00 95.88 238 ALA A N 1
ATOM 1883 C CA . ALA A 1 238 ? 7.240 -6.886 -25.083 1.00 95.88 238 ALA A CA 1
ATOM 1884 C C . ALA A 1 238 ? 7.839 -7.320 -23.745 1.00 95.88 238 ALA A C 1
ATOM 1886 O O . ALA A 1 238 ? 8.542 -8.328 -23.657 1.00 95.88 238 ALA A O 1
ATOM 1887 N N . MET A 1 239 ? 7.529 -6.577 -22.686 1.00 96.25 239 MET A N 1
ATOM 1888 C CA . MET A 1 239 ? 7.876 -6.963 -21.326 1.00 96.25 239 MET A CA 1
ATOM 1889 C C . MET A 1 239 ? 6.751 -7.814 -20.737 1.00 96.25 239 MET A C 1
ATOM 1891 O O . MET A 1 239 ? 5.603 -7.375 -20.669 1.00 96.25 239 MET A O 1
ATOM 1895 N N . LEU A 1 240 ? 7.094 -9.014 -20.269 1.00 95.69 240 LEU A N 1
ATOM 1896 C CA . LEU A 1 240 ? 6.209 -9.844 -19.458 1.00 95.69 240 LEU A CA 1
ATOM 1897 C C . LEU A 1 240 ? 6.555 -9.650 -17.979 1.00 95.69 240 LEU A C 1
ATOM 1899 O O . LEU A 1 240 ? 7.676 -9.925 -17.553 1.00 95.69 240 LEU A O 1
ATOM 1903 N N . ALA A 1 241 ? 5.585 -9.200 -17.191 1.00 93.81 241 ALA A N 1
ATOM 1904 C CA . ALA A 1 241 ? 5.721 -9.035 -15.751 1.00 93.81 241 ALA A CA 1
ATOM 1905 C C . ALA A 1 241 ? 4.767 -9.993 -15.029 1.00 93.81 241 ALA A C 1
ATOM 1907 O O . ALA A 1 241 ? 3.558 -9.925 -15.233 1.00 93.81 241 ALA A O 1
ATOM 1908 N N . VAL A 1 242 ? 5.311 -10.891 -14.198 1.00 93.12 242 VAL A N 1
ATOM 1909 C CA . VAL A 1 242 ? 4.555 -11.927 -13.473 1.00 93.12 242 VAL A CA 1
ATOM 1910 C C . VAL A 1 242 ? 4.808 -11.785 -11.980 1.00 93.12 242 VAL A C 1
ATOM 1912 O O . VAL A 1 242 ? 5.932 -11.981 -11.514 1.00 93.12 242 VAL A O 1
ATOM 1915 N N . PHE A 1 243 ? 3.758 -11.479 -11.222 1.00 91.12 243 PHE A N 1
ATOM 1916 C CA . PHE A 1 243 ? 3.857 -11.172 -9.799 1.00 91.12 243 PHE A CA 1
ATOM 1917 C C . PHE A 1 243 ? 2.890 -12.011 -8.963 1.00 91.12 243 PHE A C 1
ATOM 1919 O O . PHE A 1 243 ? 1.716 -11.658 -8.827 1.00 91.12 243 PHE A O 1
ATOM 1926 N N . PRO A 1 244 ? 3.373 -13.126 -8.387 1.00 91.19 244 PRO A N 1
ATOM 1927 C CA . PRO A 1 244 ? 2.597 -13.912 -7.441 1.00 91.19 244 PRO A CA 1
ATOM 1928 C C . PRO A 1 244 ? 2.543 -13.242 -6.059 1.00 91.19 244 PRO A C 1
ATOM 1930 O O . PRO A 1 244 ? 3.577 -12.941 -5.453 1.00 91.19 244 PRO A O 1
ATOM 1933 N N . THR A 1 245 ? 1.334 -13.055 -5.537 1.00 88.38 245 THR A N 1
ATOM 1934 C CA . THR A 1 245 ? 1.037 -12.684 -4.147 1.00 88.38 245 THR A CA 1
ATOM 1935 C C . THR A 1 245 ? 0.726 -13.936 -3.320 1.00 88.38 245 THR A C 1
ATOM 1937 O O . THR A 1 245 ? 1.027 -15.056 -3.733 1.00 88.38 245 TH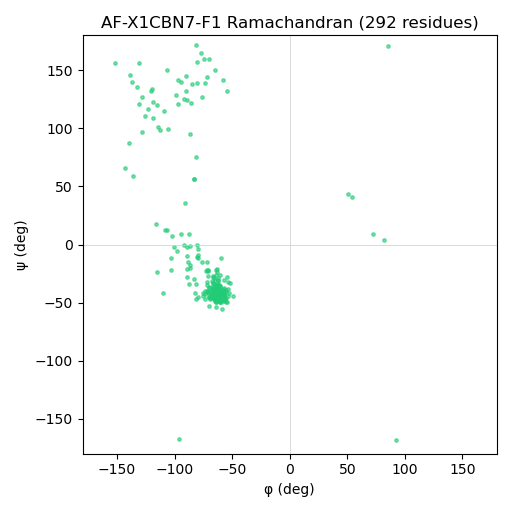R A O 1
ATOM 1940 N N . SER A 1 246 ? 0.194 -13.771 -2.109 1.00 86.38 246 SER A N 1
ATOM 1941 C CA . SER A 1 246 ? -0.269 -14.880 -1.266 1.00 86.38 246 SER A CA 1
ATOM 1942 C C . SER A 1 246 ? -1.285 -15.771 -1.994 1.00 86.38 246 SER A C 1
ATOM 1944 O O . SER A 1 246 ? -1.064 -16.976 -2.065 1.00 86.38 246 SER A O 1
ATOM 1946 N N . GLU A 1 247 ? -2.308 -15.166 -2.605 1.00 88.62 247 GLU A N 1
ATOM 1947 C CA . GLU A 1 247 ? -3.482 -15.864 -3.162 1.00 88.62 247 GLU A CA 1
ATOM 1948 C C . GLU A 1 247 ? -3.629 -15.750 -4.692 1.00 88.62 247 GLU A C 1
ATOM 1950 O O . GLU A 1 247 ? -4.275 -16.584 -5.325 1.00 88.62 247 GLU A O 1
ATOM 1955 N N . HIS A 1 248 ? -3.054 -14.715 -5.312 1.00 92.75 248 HIS A N 1
ATOM 1956 C CA . HIS A 1 248 ? -3.267 -14.410 -6.730 1.00 92.75 248 HIS A CA 1
ATOM 1957 C C . HIS A 1 248 ? -1.954 -14.169 -7.467 1.00 92.75 248 HIS A C 1
ATOM 1959 O O . HIS A 1 248 ? -0.962 -13.752 -6.879 1.00 92.75 248 HIS A O 1
ATOM 1965 N N . THR A 1 249 ? -1.954 -14.368 -8.783 1.00 94.56 249 THR A N 1
ATOM 1966 C CA . THR A 1 249 ? -0.820 -14.011 -9.640 1.00 94.56 249 THR A CA 1
ATOM 1967 C C . THR A 1 249 ? -1.259 -12.981 -10.658 1.00 94.56 249 THR A C 1
ATOM 1969 O O . THR A 1 249 ? -2.179 -13.216 -11.438 1.00 94.56 249 THR A O 1
ATOM 1972 N N . TYR A 1 250 ? -0.580 -11.842 -10.645 1.00 95.69 250 TYR A N 1
ATOM 1973 C CA . TYR A 1 250 ? -0.853 -10.714 -11.518 1.00 95.69 250 TYR A CA 1
ATOM 1974 C C . TYR A 1 250 ? 0.115 -10.739 -12.696 1.00 95.69 250 TYR A C 1
ATOM 1976 O O . TYR A 1 250 ? 1.326 -10.858 -12.495 1.00 95.69 250 TYR A O 1
ATOM 1984 N N . VAL A 1 251 ? -0.410 -10.650 -13.914 1.00 96.75 251 VAL A N 1
ATOM 1985 C CA . VAL A 1 251 ? 0.366 -10.785 -15.147 1.00 96.75 251 VAL A CA 1
ATOM 1986 C C . VAL A 1 251 ? 0.091 -9.608 -16.069 1.00 96.75 251 VAL A C 1
ATOM 1988 O O . VAL A 1 251 ? -1.062 -9.352 -16.414 1.00 96.75 251 VAL A O 1
ATOM 1991 N N . TRP A 1 252 ? 1.153 -8.938 -16.510 1.00 97.88 252 TRP A N 1
ATOM 1992 C CA . TRP A 1 252 ? 1.099 -7.902 -17.538 1.00 97.88 252 TRP A CA 1
ATOM 1993 C C . TRP A 1 252 ? 1.948 -8.297 -18.735 1.00 97.88 252 TRP A C 1
ATOM 1995 O O . TRP A 1 252 ? 3.107 -8.675 -18.567 1.00 97.88 252 TRP A O 1
ATOM 2005 N N . ALA A 1 253 ? 1.394 -8.137 -19.934 1.00 97.44 253 ALA A N 1
ATOM 2006 C CA . ALA A 1 253 ? 2.158 -8.088 -21.172 1.00 97.44 253 ALA A CA 1
ATOM 2007 C C . ALA A 1 253 ? 2.132 -6.650 -21.700 1.00 97.44 253 ALA A C 1
ATOM 2009 O O . ALA A 1 253 ? 1.070 -6.118 -22.034 1.00 97.44 253 ALA A O 1
ATOM 2010 N N . ILE A 1 254 ? 3.306 -6.021 -21.723 1.00 97.50 254 ILE A N 1
ATOM 2011 C CA . ILE A 1 254 ? 3.497 -4.608 -22.054 1.00 97.50 254 ILE A CA 1
ATOM 2012 C C . ILE A 1 254 ? 4.254 -4.546 -23.387 1.00 97.50 254 ILE A C 1
ATOM 2014 O O . ILE A 1 254 ? 5.473 -4.731 -23.387 1.00 97.50 254 ILE A O 1
ATOM 2018 N N . PRO A 1 255 ? 3.569 -4.341 -24.525 1.00 97.19 255 PRO A N 1
ATOM 2019 C CA . PRO A 1 255 ? 4.228 -4.199 -25.821 1.00 97.19 255 PRO A CA 1
ATOM 2020 C C . PRO A 1 255 ? 4.903 -2.831 -25.944 1.00 97.19 255 PRO A C 1
ATOM 2022 O O . PRO A 1 255 ? 4.492 -1.882 -25.278 1.00 97.19 255 PRO A O 1
ATOM 2025 N N . SER A 1 256 ? 5.872 -2.696 -26.850 1.00 95.94 256 SER A N 1
ATOM 2026 C CA . SER A 1 256 ? 6.524 -1.416 -27.186 1.00 95.94 256 SER A CA 1
ATOM 2027 C C . SER A 1 256 ? 5.558 -0.293 -27.590 1.00 95.94 256 SER A C 1
ATOM 2029 O O . SER A 1 256 ? 5.834 0.883 -27.364 1.00 95.94 256 SER A O 1
ATOM 2031 N N . SER A 1 257 ? 4.397 -0.640 -28.150 1.00 93.81 257 SER A N 1
ATOM 2032 C CA . SER A 1 257 ? 3.297 0.283 -28.430 1.00 93.81 257 SER A CA 1
ATOM 2033 C C . SER A 1 257 ? 1.953 -0.447 -28.403 1.00 93.81 257 SER A C 1
ATOM 2035 O O . SER A 1 257 ? 1.891 -1.659 -28.610 1.00 93.81 257 SER A O 1
ATOM 2037 N N . GLY A 1 258 ? 0.869 0.289 -28.154 1.00 91.31 258 GLY A N 1
ATOM 2038 C CA . GLY A 1 258 ? -0.486 -0.265 -28.131 1.00 91.31 258 GLY A CA 1
ATOM 2039 C C . GLY A 1 258 ? -0.965 -0.718 -26.743 1.00 91.31 258 GLY A C 1
ATOM 2040 O O . GLY A 1 258 ? -0.368 -0.344 -25.727 1.00 91.31 258 GLY A O 1
ATOM 2041 N N . PRO A 1 259 ? -2.090 -1.458 -26.693 1.00 93.12 259 PRO A N 1
ATOM 2042 C CA . PRO A 1 259 ? -2.774 -1.791 -25.451 1.00 93.12 259 PRO A CA 1
ATOM 2043 C C . PRO A 1 259 ? -2.000 -2.820 -24.626 1.00 93.12 259 PRO A C 1
ATOM 2045 O O . PRO A 1 259 ? -1.405 -3.763 -25.144 1.00 93.12 259 PRO A O 1
ATOM 2048 N N . ILE A 1 260 ? -2.060 -2.649 -23.311 1.00 95.50 260 ILE A N 1
ATOM 2049 C CA . ILE A 1 260 ? -1.433 -3.543 -22.339 1.00 95.50 260 ILE A CA 1
ATOM 2050 C C . ILE A 1 260 ? -2.432 -4.630 -21.981 1.00 95.50 260 ILE A C 1
ATOM 2052 O O . ILE A 1 260 ? -3.585 -4.341 -21.664 1.00 95.50 260 ILE A O 1
ATOM 2056 N N . SER A 1 261 ? -1.985 -5.882 -21.998 1.00 96.12 261 SER A N 1
ATOM 2057 C CA . SER A 1 261 ? -2.815 -6.999 -21.545 1.00 96.12 261 SER A CA 1
ATOM 2058 C C . SER A 1 261 ? -2.565 -7.251 -20.066 1.00 96.12 261 SER A C 1
ATOM 2060 O O . SER A 1 261 ? -1.421 -7.476 -19.669 1.00 96.12 261 SER A O 1
ATOM 2062 N N . PHE A 1 262 ? -3.625 -7.241 -19.260 1.00 97.38 262 PHE A N 1
ATOM 2063 C CA . PHE A 1 262 ? -3.574 -7.488 -17.821 1.00 97.38 262 PHE A CA 1
ATOM 2064 C C . PHE A 1 262 ? -4.443 -8.692 -17.459 1.00 97.38 262 PHE A C 1
ATOM 2066 O O . PHE A 1 262 ? -5.578 -8.805 -17.906 1.00 97.38 262 PHE A O 1
ATOM 2073 N N . ASN A 1 263 ? -3.904 -9.616 -16.667 1.00 96.56 263 ASN A N 1
ATOM 2074 C CA . ASN A 1 263 ? -4.616 -10.805 -16.212 1.00 96.56 263 ASN A CA 1
ATOM 2075 C C . ASN A 1 263 ? -4.321 -11.090 -14.738 1.00 96.56 263 ASN A C 1
ATOM 2077 O O . ASN A 1 263 ? -3.204 -10.887 -14.262 1.00 96.56 263 ASN A O 1
ATOM 2081 N N . VAL A 1 264 ? -5.321 -11.616 -14.026 1.00 95.88 264 VAL A N 1
ATOM 2082 C CA . VAL A 1 264 ? -5.196 -12.014 -12.616 1.00 95.88 264 VAL A CA 1
ATOM 2083 C C . VAL A 1 264 ? -5.637 -13.462 -12.451 1.00 95.88 264 VAL A C 1
ATOM 2085 O O . VAL A 1 264 ? -6.825 -13.783 -12.549 1.00 95.88 264 VAL A O 1
ATOM 2088 N N . LEU A 1 265 ? -4.670 -14.323 -12.159 1.00 94.69 265 LEU A N 1
ATOM 2089 C CA . LEU A 1 265 ? -4.846 -15.756 -11.965 1.00 94.69 265 LEU A CA 1
ATOM 2090 C C . LEU A 1 265 ? -5.137 -16.067 -10.492 1.00 94.69 265 LEU A C 1
ATOM 2092 O O . LEU A 1 265 ? -4.563 -15.455 -9.590 1.00 94.69 265 LEU A O 1
ATOM 2096 N N . ASN A 1 266 ? -5.982 -17.067 -10.243 1.00 93.44 266 ASN A N 1
ATOM 2097 C CA . ASN A 1 266 ? -6.247 -17.604 -8.903 1.00 93.44 266 ASN A CA 1
ATOM 2098 C C . ASN A 1 266 ? -5.173 -18.635 -8.520 1.00 93.44 266 ASN A C 1
ATOM 2100 O O . ASN A 1 266 ? -5.476 -19.802 -8.291 1.00 93.44 266 ASN A O 1
ATOM 2104 N N . LEU A 1 267 ? -3.911 -18.207 -8.555 1.00 93.62 267 LEU A N 1
ATOM 2105 C CA . LEU A 1 267 ? -2.744 -19.001 -8.183 1.00 93.62 267 LEU A CA 1
ATOM 2106 C C . LEU A 1 267 ? -1.891 -18.174 -7.230 1.00 93.62 267 LEU A C 1
ATOM 2108 O O . LEU A 1 267 ? -1.428 -17.094 -7.604 1.00 93.62 267 LEU A O 1
ATOM 2112 N N . GLY A 1 268 ? -1.663 -18.689 -6.028 1.00 91.88 268 GLY A N 1
ATOM 2113 C CA . GLY A 1 268 ? -0.795 -18.059 -5.048 1.00 91.88 268 GLY A CA 1
ATOM 2114 C C . GLY A 1 268 ? 0.678 -18.365 -5.296 1.00 91.88 268 GLY A C 1
ATOM 2115 O O . GLY A 1 268 ? 1.055 -19.236 -6.086 1.00 91.88 268 GLY A O 1
ATOM 2116 N N . LYS A 1 269 ? 1.556 -17.690 -4.553 1.00 89.94 269 LYS A N 1
ATOM 2117 C CA . LYS A 1 269 ? 3.011 -17.905 -4.610 1.00 89.94 269 LYS A CA 1
ATOM 2118 C C . LYS A 1 269 ? 3.407 -19.366 -4.395 1.00 89.94 269 LYS A C 1
ATOM 2120 O O . LYS A 1 269 ? 4.326 -19.843 -5.059 1.00 89.94 269 LYS A O 1
ATOM 2125 N N . ASN A 1 270 ? 2.728 -20.069 -3.491 1.00 92.00 270 ASN A N 1
ATOM 2126 C CA . ASN A 1 270 ? 3.008 -21.478 -3.220 1.00 92.00 270 ASN A CA 1
ATOM 2127 C C . ASN A 1 270 ? 2.634 -22.372 -4.411 1.00 92.00 270 ASN A C 1
ATOM 2129 O O . ASN A 1 270 ? 3.360 -23.319 -4.708 1.00 92.00 270 ASN A O 1
ATOM 2133 N N . ASP A 1 271 ? 1.547 -22.058 -5.116 1.00 93.38 271 ASP A N 1
ATOM 2134 C CA . ASP A 1 271 ? 1.109 -22.807 -6.297 1.00 93.38 271 ASP A CA 1
ATOM 2135 C C . ASP A 1 271 ? 2.076 -22.590 -7.458 1.00 93.38 271 ASP A C 1
ATOM 2137 O O . ASP A 1 271 ? 2.568 -23.550 -8.050 1.00 93.38 271 ASP A O 1
ATOM 2141 N N . VAL A 1 272 ? 2.453 -21.333 -7.711 1.00 91.62 272 VAL A N 1
ATOM 2142 C CA . VAL A 1 272 ? 3.465 -20.988 -8.720 1.00 91.62 272 VAL A CA 1
ATOM 2143 C C . VAL A 1 272 ? 4.801 -21.662 -8.407 1.00 91.62 272 VAL A C 1
ATOM 2145 O O . VAL A 1 272 ? 5.446 -22.201 -9.305 1.00 91.62 272 VAL A O 1
ATOM 2148 N N . GLN A 1 273 ? 5.218 -21.693 -7.137 1.00 91.31 273 GLN A N 1
ATOM 2149 C CA . GLN A 1 273 ? 6.450 -22.370 -6.739 1.00 91.31 273 GLN A CA 1
ATOM 2150 C C . GLN A 1 273 ? 6.404 -23.876 -7.030 1.00 91.31 273 GLN A C 1
ATOM 2152 O O . GLN A 1 273 ? 7.398 -24.416 -7.514 1.00 91.31 273 GLN A O 1
ATOM 2157 N N . LYS A 1 274 ? 5.274 -24.549 -6.776 1.00 92.62 274 LYS A N 1
ATOM 2158 C CA . LYS A 1 274 ? 5.090 -25.967 -7.128 1.00 92.62 274 LYS A CA 1
ATOM 2159 C C . LYS A 1 274 ? 5.197 -26.183 -8.639 1.00 92.62 274 LYS A C 1
ATOM 2161 O O . LYS A 1 274 ? 6.003 -27.003 -9.065 1.00 92.62 274 LYS A O 1
ATOM 2166 N N . ILE A 1 275 ? 4.491 -25.375 -9.436 1.00 91.00 275 ILE A N 1
ATOM 2167 C CA . ILE A 1 275 ? 4.530 -25.443 -10.909 1.00 91.00 275 ILE A CA 1
ATOM 2168 C C . ILE A 1 275 ? 5.967 -25.283 -11.429 1.00 91.00 275 ILE A C 1
ATOM 2170 O O . ILE A 1 275 ? 6.428 -26.073 -12.250 1.00 91.00 275 ILE A O 1
ATOM 2174 N N . VAL A 1 276 ? 6.714 -24.297 -10.919 1.00 90.25 276 VAL A N 1
ATOM 2175 C CA . VAL A 1 276 ? 8.117 -24.071 -11.309 1.00 90.25 276 VAL A CA 1
ATOM 2176 C C . VAL A 1 276 ? 9.012 -25.249 -10.917 1.00 90.25 276 VAL A C 1
ATOM 2178 O O . VAL A 1 276 ? 9.915 -25.609 -11.675 1.00 90.25 276 VAL A O 1
ATOM 2181 N N . LEU A 1 277 ? 8.802 -25.844 -9.740 1.00 91.81 277 LEU A N 1
ATOM 2182 C CA . LEU A 1 277 ? 9.569 -27.012 -9.304 1.00 91.81 277 LEU A CA 1
ATOM 2183 C C . LEU A 1 277 ? 9.320 -28.219 -10.209 1.00 91.81 277 LEU A C 1
ATOM 2185 O O . LEU A 1 277 ? 10.279 -28.904 -10.559 1.00 91.81 277 LEU A O 1
ATOM 2189 N N . ASP A 1 278 ? 8.077 -28.456 -10.616 1.00 90.62 278 ASP A N 1
ATOM 2190 C CA . ASP A 1 278 ? 7.739 -29.580 -11.489 1.00 90.62 278 ASP A CA 1
ATOM 2191 C C . ASP A 1 278 ? 8.262 -29.374 -12.918 1.00 90.62 278 ASP A C 1
ATOM 2193 O O . ASP A 1 278 ? 8.886 -30.281 -13.470 1.00 90.62 278 ASP A O 1
ATOM 2197 N N . LEU A 1 279 ? 8.165 -28.156 -13.468 1.00 90.19 279 LEU A N 1
ATOM 2198 C CA . LEU A 1 279 ? 8.801 -27.799 -14.746 1.00 90.19 279 LEU A CA 1
ATOM 2199 C C . LEU A 1 279 ? 10.320 -28.031 -14.721 1.00 90.19 279 LEU A C 1
ATOM 2201 O O . LEU A 1 279 ? 10.889 -28.589 -15.657 1.00 90.19 279 LEU A O 1
ATOM 2205 N N . ARG A 1 280 ? 10.995 -27.644 -13.629 1.00 89.38 280 ARG A N 1
ATOM 2206 C CA . ARG A 1 280 ? 12.445 -27.852 -13.479 1.00 89.38 280 ARG A CA 1
ATOM 2207 C C . ARG A 1 280 ? 12.837 -29.326 -13.419 1.00 89.38 280 ARG A C 1
ATOM 2209 O O . ARG A 1 280 ? 13.946 -29.643 -13.832 1.00 89.38 280 ARG A O 1
ATOM 2216 N N . LYS A 1 281 ? 11.981 -30.211 -12.898 1.00 87.75 281 LYS A N 1
ATOM 2217 C CA . LYS A 1 281 ? 12.239 -31.661 -12.920 1.00 87.75 281 LYS A CA 1
ATOM 2218 C C . LYS A 1 281 ? 12.188 -32.196 -14.350 1.00 87.75 281 LYS A C 1
ATOM 2220 O O . LYS A 1 281 ? 13.116 -32.892 -14.744 1.00 87.75 281 LYS A O 1
ATOM 2225 N N . GLY A 1 282 ? 11.168 -31.812 -15.124 1.00 80.56 282 GLY A N 1
ATOM 2226 C CA . GLY A 1 282 ? 11.028 -32.223 -16.527 1.00 80.56 282 GLY A CA 1
ATOM 2227 C C . GLY A 1 282 ? 12.187 -31.751 -17.411 1.00 80.56 282 GLY A C 1
ATOM 2228 O O . GLY A 1 282 ? 12.712 -32.522 -18.200 1.00 80.56 282 GLY A O 1
ATOM 2229 N N . LEU A 1 283 ? 12.673 -30.522 -17.202 1.00 78.50 283 LEU A N 1
ATOM 2230 C CA . LEU A 1 283 ? 13.832 -29.990 -17.937 1.00 78.50 283 LEU A CA 1
ATOM 2231 C C . LEU A 1 283 ? 15.173 -30.621 -17.519 1.00 78.50 283 LEU A C 1
ATOM 2233 O O . LEU A 1 283 ? 16.144 -30.568 -18.271 1.00 78.50 283 LEU A O 1
ATOM 2237 N N . ARG A 1 284 ? 15.257 -31.197 -16.313 1.00 63.88 284 ARG A N 1
ATOM 2238 C CA . ARG A 1 284 ? 16.469 -31.881 -15.834 1.00 63.88 284 ARG A CA 1
ATOM 2239 C C . ARG A 1 284 ? 16.565 -33.324 -16.318 1.00 63.88 284 ARG A C 1
ATOM 2241 O O . ARG A 1 284 ? 17.679 -33.789 -16.519 1.00 63.88 284 ARG A O 1
ATOM 2248 N N . SER A 1 285 ? 15.447 -34.019 -16.543 1.00 57.34 285 SER A N 1
ATOM 2249 C CA . SER A 1 285 ? 15.513 -35.400 -17.043 1.00 57.34 285 SER A CA 1
ATOM 2250 C C . SER A 1 285 ? 15.978 -35.492 -18.500 1.00 57.34 285 SER A C 1
ATOM 2252 O O . SER A 1 285 ? 16.515 -36.518 -18.884 1.00 57.34 285 SER A O 1
ATOM 2254 N N . GLU A 1 286 ? 15.848 -34.430 -19.303 1.00 53.09 286 GLU A N 1
ATOM 2255 C CA . GLU A 1 286 ? 16.339 -34.416 -20.694 1.00 53.09 286 GLU A CA 1
ATOM 2256 C C . GLU A 1 286 ? 17.853 -34.161 -20.826 1.00 53.09 286 GLU A C 1
ATOM 2258 O O . GLU A 1 286 ? 18.411 -34.346 -21.904 1.00 53.09 286 GLU A O 1
ATOM 2263 N N . THR A 1 287 ? 18.549 -33.752 -19.758 1.00 49.94 287 THR A N 1
ATOM 2264 C CA . THR A 1 287 ? 19.982 -33.394 -19.830 1.00 49.94 287 THR A CA 1
ATOM 2265 C C . THR A 1 287 ? 20.943 -34.451 -19.280 1.00 49.94 287 THR A C 1
ATOM 2267 O O . THR A 1 287 ? 22.139 -34.355 -19.551 1.00 49.94 287 THR A O 1
ATOM 2270 N N . GLU A 1 288 ? 20.466 -35.487 -18.579 1.00 48.28 288 GLU A N 1
ATOM 2271 C CA . GLU A 1 288 ? 21.336 -36.566 -18.068 1.00 48.28 288 GLU A CA 1
ATOM 2272 C C . GLU A 1 288 ? 21.555 -37.732 -19.053 1.00 48.28 288 GLU A C 1
ATOM 2274 O O . GLU A 1 288 ? 22.534 -38.463 -18.903 1.00 48.28 288 GLU A O 1
ATOM 2279 N N . ASP A 1 289 ? 20.751 -37.863 -20.115 1.00 46.94 289 ASP A N 1
ATOM 2280 C CA . ASP A 1 289 ? 20.870 -38.982 -21.071 1.00 46.94 289 ASP A CA 1
ATOM 2281 C C . ASP A 1 289 ? 21.779 -38.706 -22.287 1.00 46.94 289 ASP A C 1
ATOM 2283 O O . ASP A 1 289 ? 22.006 -39.595 -23.107 1.00 46.94 289 ASP A O 1
ATOM 2287 N N . ILE A 1 290 ? 22.375 -37.512 -22.402 1.00 47.75 290 ILE A N 1
ATOM 2288 C CA . ILE A 1 290 ? 23.183 -37.136 -23.584 1.00 47.75 290 ILE A CA 1
ATOM 2289 C C . ILE A 1 290 ? 24.677 -37.514 -23.431 1.00 47.75 290 ILE A C 1
ATOM 2291 O O . ILE A 1 290 ? 25.417 -37.510 -24.408 1.00 47.75 290 ILE A O 1
ATOM 2295 N N . TRP A 1 291 ? 25.136 -37.930 -22.242 1.00 43.34 291 TRP A N 1
ATOM 2296 C CA . TRP A 1 291 ? 26.558 -38.251 -21.987 1.00 43.34 291 TRP A CA 1
ATOM 2297 C C . TRP A 1 291 ? 26.849 -39.717 -21.627 1.00 43.34 291 TRP A C 1
ATOM 2299 O O . TRP A 1 291 ? 27.915 -40.016 -21.095 1.00 43.34 291 TRP A O 1
ATOM 2309 N N . ARG A 1 292 ? 25.934 -40.656 -21.907 1.00 43.19 292 ARG A N 1
ATOM 2310 C CA . ARG A 1 292 ? 26.145 -42.091 -21.608 1.00 43.19 292 ARG A CA 1
ATOM 2311 C C . ARG A 1 292 ? 26.522 -42.989 -22.789 1.00 43.19 292 ARG A C 1
ATOM 2313 O O . ARG A 1 292 ? 26.655 -44.191 -22.589 1.00 43.19 292 ARG A O 1
ATOM 2320 N N . TYR A 1 293 ? 26.787 -42.429 -23.966 1.00 42.75 293 TYR A N 1
ATOM 2321 C CA . TYR A 1 293 ? 27.378 -43.174 -25.082 1.00 42.75 293 TYR A CA 1
ATOM 2322 C C . TYR A 1 293 ? 28.431 -42.338 -25.819 1.00 42.75 293 TYR A C 1
ATOM 2324 O O . TYR A 1 293 ? 28.132 -41.673 -26.807 1.00 42.75 293 TYR A O 1
ATOM 2332 N N . SER A 1 294 ? 29.671 -42.402 -25.335 1.00 38.16 294 SER A N 1
ATOM 2333 C CA . SER A 1 294 ? 30.893 -42.150 -26.111 1.00 38.16 294 SER A CA 1
ATOM 2334 C C . SER A 1 294 ? 32.058 -42.876 -25.460 1.00 38.16 294 SER A C 1
ATOM 2336 O O . SER A 1 294 ? 32.274 -42.604 -24.256 1.00 38.16 294 SER A O 1
#

Foldseek 3Di:
DLDLVVLVVCLVVVVLVVSQVSLVVNLVVCCVQQNQLALSNLLSLLSNLSSCVSVVNLQSNLVSLVSSVVSNLVCVVLQLVDVVSVVSNLVSLVSLLVSLQVCVVVVNCVVNVHPSLQVNLQSLVSVVCSPVLVVLVVVLQVVQVVPVVSVVLVVLLVVLSVLLSVLVVVLSVLVVDDPVSHDSVVSNVSSVSSVVSVVVSVVSLVVCCVVPVVSNCSNRPGRDGLLRVLCPDDQPDWDWDWGAAQQKIWIWTRGNDDDIDIDIGRAHPVRVVVVVVVVVVVVVVVPPPPPPDD

InterPro domains:
  IPR011990 Tetratricopeptide-like helical domain superfamily [G3DSA:1.25.40.10] (5-204)
  IPR011990 Tetratricopeptide-like helical domain superfamily [SSF48452] (8-71)

Secondary structure (DSSP, 8-state):
---HHHHHHHHHTT-HHHHHHHHHHHHHHHHHHH-TT-HHHHHHHHHHHHHHHHTT-HHHHHHHHHHHHHHHHHTHHHHHTSHHHHHHHHHHHHHHHHHHHHHHHTT-HHHHT--HHHHHHHHHHHHHHHHHHHHHHHHHHHHHHH-HHHHHHHHHHHHHHHHHHHHHHHHHHHHHS-GGG--HHHHHHHHHHHHHHHHHHHHHHHHHHHH-HHHHHHHSPPPPPHHHHHTTS-TT-EEEEEEE-SS-EEEEEEESSSPPEEEEES--HHHHHHHHHHHHHHHHHTTSSTTS--

Organism: NCBI:txid412755

Radius of gyration: 22.51 Å; Cα contacts (8 Å, |Δi|>4): 298; chains: 1; bounding box: 53×62×64 Å

pLDDT: mean 87.21, std 12.3, range [38.16, 98.19]

Mean predicted aligned error: 7.07 Å

Nearest PDB structures (foldseek):
  6ejn-assembly1_A  TM=3.814E-01  e=5.605E-04  Mus musculus
  7ai4-assembly1_A  TM=4.314E-01  e=1.900E-03  Homo sapiens
  6ejn-assembly1_B  TM=4.108E-01  e=1.082E-03  Mus musculus
  3zfw-assembly2_B  TM=3.519E-01  e=4.637E-03  Mus musculus
  6fv0-assembly1_A  TM=3.314E-01  e=6.751E-03  Mus musculus

Sequence (294 aa):
ELNPDIMLLLIKAGRLDEALPLISKALENYKTFFGVDHPLTAEIIALRAMTHAAKGDKQNALDDFSKAMPILLKERTEIENNYPKKMRFRFFVEEYLKLLSDIYKANKEEQFKVDASAESFKLVQILIESSANKALGATSARAASVHPGLADLVRKEQDSLKQISALRATAQNALSVSPEQQNPDALKELIDKIRTLRKARSVLMDEIKSRFPKYSDFTNPQPISFAKIQQHLHSSEAMLAVFPTSEHTYVWAIPSSGPISFNVLNLGKNDVQKIVLDLRKGLRSETEDIWRYS